Protein 9J47 (pdb70)

Foldseek 3Di:
DDDCQPDAQVVLVVCLCVLPVVVLVVLCVVQLVLLVVCCVPCCVVPVLSVVLNVLVVVLSVLSNVLVCCCVPPQSVLLVCLSVPHDDDCVVVSLVVSVVSLVVSLVSLVVSCVSCVNVDHDPPDDDSSNVNSVSSNVSNVSSVVSVCSCNVRNSVSRD/DDDLVPPALVRLVVVLCVQPVVVLVVLCVVQLVLLVVCCVPCCVVQVLSVVLNVLVVVLSVLSNVLVVCCVPPQSVLLVCLSVPHDDPCNVVSLVVNVVSLVVSLVSLVVSCVSCVNLDHPPPDDDSSNVNSVSSNVSNVSVVVSVCCCNPPNSVSND

Solvent-accessible surface area: 16111 Å² total; per-residue (Å²): 133,16,59,23,126,62,1,52,4,41,7,0,8,34,10,0,45,31,8,18,0,101,46,0,64,92,40,3,145,77,0,31,82,80,2,55,109,2,9,168,82,49,2,108,113,30,95,69,2,60,78,1,59,108,16,0,30,80,2,32,83,36,1,61,130,6,0,111,61,0,35,94,78,7,1,54,63,0,44,106,85,64,124,68,83,136,21,106,79,16,94,84,10,14,94,56,0,50,58,30,6,114,56,10,25,111,50,3,98,81,1,20,110,18,2,78,59,19,125,30,48,177,101,6,72,54,48,0,90,55,0,4,124,64,1,78,60,5,22,76,59,1,92,86,1,25,104,19,0,31,104,28,0,4,132,82,5,98,116,9,60,35,141,53,2,54,5,43,5,0,7,30,6,0,42,30,8,21,0,98,49,1,80,92,38,4,140,58,0,32,80,91,2,55,108,3,10,160,80,73,1,99,131,59,93,73,2,56,75,1,52,104,16,0,33,80,1,32,73,37,1,61,135,10,0,104,67,0,33,92,77,10,1,43,59,0,39,92,93,64,112,66,92,131,16,139,47,14,97,95,10,15,94,56,0,52,58,31,8,113,57,12,23,115,50,2,71,81,0,20,126,29,3,75,64,12,114,51,43,174,134,7,74,53,29,7,117,46,0,3,105,66,1,113,61,5,35,85,55,2,96,90,3,23,109,14,0,32,104,36,0,3,127,73,8,94

B-factor: mean 64.46, std 13.16, range [41.22, 127.99]

Structure (mmCIF, N/CA/C/O backbone):
data_9J47
#
_entry.id   9J47
#
_cell.length_a   69.538
_cell.length_b   92.492
_cell.length_c   110.889
_cell.angle_alpha   90.000
_cell.angle_beta   90.000
_cell.angle_gamma   90.000
#
_symmetry.space_group_name_H-M   'P 21 21 21'
#
loop_
_entity.id
_entity.type
_entity.pdbx_description
1 polymer 'Iron-sulfur cluster repair protein ScdA'
2 non-polymer 'FE (III) ION'
3 non-polymer 'OXYGEN ATOM'
#
loop_
_atom_site.group_PDB
_atom_site.id
_atom_site.type_symbol
_atom_site.label_atom_id
_atom_site.label_alt_id
_atom_site.label_comp_id
_atom_site.label_asym_id
_atom_site.label_entity_id
_atom_site.label_seq_id
_atom_site.pdbx_PDB_ins_code
_atom_site.Cartn_x
_atom_site.Cartn_y
_atom_site.Cartn_z
_atom_site.occupancy
_atom_site.B_iso_or_equiv
_atom_site.auth_seq_id
_atom_site.auth_comp_id
_atom_site.auth_asym_id
_atom_site.auth_atom_id
_atom_site.pdbx_PDB_model_num
ATOM 1 N N . SER A 1 67 ? 9.45313 -0.27973 -13.52521 1.000 89.24758 67 SER A N 1
ATOM 2 C CA . SER A 1 67 ? 10.21904 -0.96104 -14.57087 1.000 95.56204 67 SER A CA 1
ATOM 3 C C . SER A 1 67 ? 11.23517 -0.01255 -15.22033 1.000 93.25938 67 SER A C 1
ATOM 4 O O . SER A 1 67 ? 10.99583 1.19635 -15.31558 1.000 93.17577 67 SER A O 1
ATOM 7 N N . LEU A 1 68 ? 12.35685 -0.56207 -15.68426 1.000 79.14821 68 LEU A N 1
ATOM 8 C CA . LEU A 1 68 ? 13.55119 0.23539 -15.95056 1.000 74.86788 68 LEU A CA 1
ATOM 9 C C . LEU A 1 68 ? 13.57606 0.73169 -17.40083 1.000 76.27668 68 LEU A C 1
ATOM 10 O O . LEU A 1 68 ? 13.50188 -0.06280 -18.34774 1.000 76.07121 68 LEU A O 1
ATOM 15 N N . ASN A 1 69 ? 13.69631 2.05116 -17.56992 1.000 69.66864 69 ASN A N 1
ATOM 16 C CA . ASN A 1 69 ? 13.63431 2.66473 -18.88340 1.000 64.81794 69 ASN A CA 1
ATOM 17 C C . ASN A 1 69 ? 15.01975 2.69225 -19.50695 1.000 67.90008 69 ASN A C 1
ATOM 18 O O . ASN A 1 69 ? 15.91203 3.36872 -18.97354 1.000 65.61537 69 ASN A O 1
ATOM 23 N N . PRO A 1 70 ? 15.23645 2.02524 -20.64600 1.000 68.42301 70 PRO A N 1
ATOM 24 C CA . PRO A 1 70 ? 16.57633 2.01920 -21.24835 1.000 65.10561 70 PRO A CA 1
ATOM 25 C C . PRO A 1 70 ? 17.07240 3.39153 -21.70075 1.000 63.71815 70 PRO A C 1
ATOM 26 O O . PRO A 1 70 ? 18.28375 3.53853 -21.92304 1.000 65.00757 70 PRO A O 1
ATOM 30 N N . LYS A 1 71 ? 16.21746 4.41145 -21.80765 1.000 61.87437 71 LYS A N 1
ATOM 31 C CA . LYS A 1 71 ? 16.73856 5.70844 -22.23108 1.000 60.79103 71 LYS A CA 1
ATOM 32 C C . LYS A 1 71 ? 17.71959 6.30221 -21.22231 1.000 64.26698 71 LYS A C 1
ATOM 33 O O . LYS A 1 71 ? 18.57954 7.09710 -21.61500 1.000 63.28411 71 LYS A O 1
ATOM 39 N N . PHE A 1 72 ? 17.64495 5.91475 -19.94016 1.000 63.26600 72 PHE A N 1
ATOM 40 C CA . PHE A 1 72 ? 18.56968 6.47762 -18.96209 1.000 62.46350 72 PHE A CA 1
ATOM 41 C C . PHE A 1 72 ? 19.95095 5.83613 -19.00710 1.000 60.86182 72 PHE A C 1
ATOM 42 O O . PHE A 1 72 ? 20.91521 6.47090 -18.57502 1.000 63.36047 72 PHE A O 1
ATOM 50 N N . LEU A 1 73 ? 20.08387 4.61984 -19.53398 1.000 61.71201 73 LEU A N 1
ATOM 51 C CA . LEU A 1 73 ? 21.41190 4.03512 -19.68732 1.000 60.99891 73 LEU A CA 1
ATOM 52 C C . LEU A 1 73 ? 22.26237 4.88125 -20.62301 1.000 61.83941 73 LEU A C 1
ATOM 53 O O . LEU A 1 73 ? 21.76026 5.49724 -21.56264 1.000 62.11896 73 LEU A O 1
ATOM 58 N N . ASN A 1 74 ? 23.56312 4.93766 -20.34622 1.000 63.43643 74 ASN A N 1
ATOM 59 C CA . ASN A 1 74 ? 24.47813 5.56631 -21.28926 1.000 64.35059 74 ASN A CA 1
ATOM 60 C C . ASN A 1 74 ? 24.97920 4.48946 -22.26303 1.000 62.60475 74 ASN A C 1
ATOM 61 O O . ASN A 1 74 ? 24.53676 3.33894 -22.21804 1.000 59.64647 74 ASN A O 1
ATOM 66 N N . VAL A 1 75 ? 25.89523 4.85239 -23.16513 1.000 66.13616 75 VAL A N 1
ATOM 67 C CA . VAL A 1 75 ? 26.27560 3.92991 -24.24268 1.000 67.53998 75 VAL A CA 1
ATOM 68 C C . VAL A 1 75 ? 26.87619 2.65075 -23.66983 1.000 63.97086 75 VAL A C 1
ATOM 69 O O . VAL A 1 75 ? 26.52245 1.53778 -24.08459 1.000 58.02036 75 VAL A O 1
ATOM 73 N N . SER A 1 76 ? 27.78272 2.78998 -22.68931 1.000 64.39145 76 SER A N 1
ATOM 74 C CA . SER A 1 76 ? 28.52964 1.63182 -22.19589 1.000 62.31438 76 SER A CA 1
ATOM 75 C C . SER A 1 76 ? 27.66603 0.72024 -21.33869 1.000 59.36104 76 SER A C 1
ATOM 76 O O . SER A 1 76 ? 27.83353 -0.50619 -21.37391 1.000 61.58684 76 SER A O 1
ATOM 79 N N . SER A 1 77 ? 26.71129 1.28231 -20.60246 1.000 58.68060 77 SER A N 1
ATOM 80 C CA . SER A 1 77 ? 25.79125 0.43311 -19.86084 1.000 58.38953 77 SER A CA 1
ATOM 81 C C . SER A 1 77 ? 24.82850 -0.26975 -20.80908 1.000 59.59633 77 SER A C 1
ATOM 82 O O . SER A 1 77 ? 24.51378 -1.45062 -20.62919 1.000 58.95029 77 SER A O 1
ATOM 85 N N . LEU A 1 78 ? 24.33236 0.44840 -21.81667 1.000 60.85030 78 LEU A N 1
ATOM 86 C CA . LEU A 1 78 ? 23.48670 -0.18398 -22.81829 1.000 58.24454 78 LEU A CA 1
ATOM 87 C C . LEU A 1 78 ? 24.21882 -1.34457 -23.50174 1.000 57.56885 78 LEU A C 1
ATOM 88 O O . LEU A 1 78 ? 23.63747 -2.41574 -23.71653 1.000 54.73656 78 LEU A O 1
ATOM 93 N N . ILE A 1 79 ? 25.51646 -1.18091 -23.76696 1.000 55.79065 79 ILE A N 1
ATOM 94 C CA .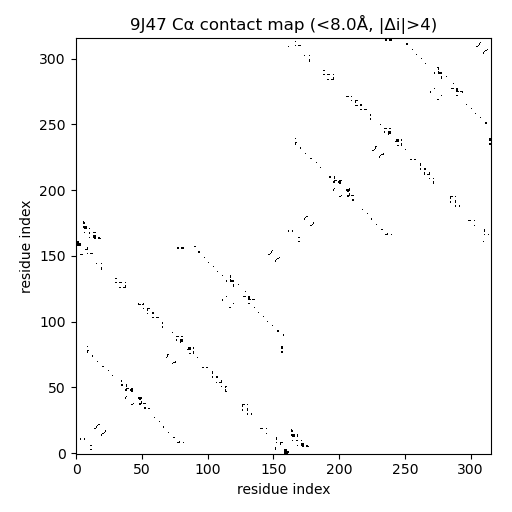 ILE A 1 79 ? 26.29787 -2.24743 -24.38973 1.000 59.16631 79 ILE A CA 1
ATOM 95 C C . ILE A 1 79 ? 26.47219 -3.43586 -23.43830 1.000 59.36570 79 ILE A C 1
ATOM 96 O O . ILE A 1 79 ? 26.28867 -4.59928 -23.83759 1.000 59.04665 79 ILE A O 1
ATOM 101 N N . GLN A 1 80 ? 26.84143 -3.17004 -22.17065 1.000 59.70509 80 GLN A N 1
ATOM 102 C CA . GLN A 1 80 ? 26.91872 -4.25225 -21.18159 1.000 56.51766 80 GLN A CA 1
ATOM 103 C C . GLN A 1 80 ? 25.59223 -5.00681 -21.08168 1.000 56.00933 80 GLN A C 1
ATOM 104 O O . GLN A 1 80 ? 25.56255 -6.25035 -21.08102 1.000 55.00477 80 GLN A O 1
ATOM 110 N N . TYR A 1 81 ? 24.48517 -4.26413 -21.01026 1.000 53.22298 81 TYR A N 1
ATOM 111 C CA . TYR A 1 81 ? 23.16745 -4.87355 -20.93597 1.000 57.12794 81 TYR A CA 1
ATOM 112 C C . TYR A 1 81 ? 22.90303 -5.77020 -22.13416 1.000 60.87597 81 TYR A C 1
ATOM 113 O O . TYR A 1 81 ? 22.45542 -6.90709 -21.96671 1.000 58.29169 81 TYR A O 1
ATOM 122 N N . ILE A 1 82 ? 23.12710 -5.25316 -23.35740 1.000 60.22525 82 ILE A N 1
ATOM 123 C CA . ILE A 1 82 ? 22.89679 -6.05319 -24.56637 1.000 60.51032 82 ILE A CA 1
ATOM 124 C C . ILE A 1 82 ? 23.69394 -7.34014 -24.49949 1.000 57.79573 82 ILE A C 1
ATOM 125 O O . ILE A 1 82 ? 23.18531 -8.42370 -24.80657 1.000 58.26422 82 ILE A O 1
ATOM 130 N N . GLN A 1 83 ? 24.96364 -7.23510 -24.10467 1.000 53.50072 83 GLN A N 1
ATOM 131 C CA . GLN A 1 83 ? 25.81980 -8.41065 -24.12438 1.000 56.91887 83 GLN A CA 1
ATOM 132 C C . GLN A 1 83 ? 25.33995 -9.45910 -23.12602 1.000 64.32297 83 GLN A C 1
ATOM 133 O O . GLN A 1 83 ? 25.37553 -10.65962 -23.42437 1.000 66.10265 83 GLN A O 1
ATOM 139 N N . SER A 1 84 ? 24.82974 -9.02539 -21.95522 1.000 60.25742 84 SER A N 1
ATOM 140 C CA . SER A 1 84 ? 24.33811 -9.98383 -20.95872 1.000 60.89207 84 SER A CA 1
ATOM 141 C C . SER A 1 84 ? 22.93147 -10.49967 -21.27252 1.000 60.55767 84 SER A C 1
ATOM 142 O O . SER A 1 84 ? 22.66110 -11.69432 -21.12292 1.000 62.29542 84 SER A O 1
ATOM 145 N N . ALA A 1 85 ? 22.00776 -9.62202 -21.65151 1.000 57.74289 85 ALA A N 1
ATOM 146 C CA . ALA A 1 85 ? 20.63612 -10.03775 -21.89998 1.000 60.50873 85 ALA A CA 1
ATOM 147 C C . ALA A 1 85 ? 20.46173 -10.72230 -23.25545 1.000 63.50504 85 ALA A C 1
ATOM 148 O O . ALA A 1 85 ? 19.56469 -11.56269 -23.40135 1.000 61.88183 85 ALA A O 1
ATOM 150 N N . TYR A 1 86 ? 21.30298 -10.40354 -24.25015 1.000 61.90233 86 TYR A N 1
ATOM 151 C CA . TYR A 1 86 ? 21.04089 -10.80345 -25.64029 1.000 60.65710 86 TYR A CA 1
ATOM 152 C C . TYR A 1 86 ? 22.16144 -11.62726 -26.26521 1.000 59.62238 86 TYR A C 1
ATOM 153 O O . TYR A 1 86 ? 21.90578 -12.76286 -26.66443 1.000 62.28073 86 TYR A O 1
ATOM 162 N N . HIS A 1 87 ? 23.39385 -11.12162 -26.34522 1.000 59.30003 87 HIS A N 1
ATOM 163 C CA . HIS A 1 87 ? 24.44303 -11.83276 -27.08055 1.000 62.28663 87 HIS A CA 1
ATOM 164 C C . HIS A 1 87 ? 24.75932 -13.21021 -26.48825 1.000 64.62366 87 HIS A C 1
ATOM 165 O O . HIS A 1 87 ? 24.75828 -14.21978 -27.20894 1.000 67.80005 87 HIS A O 1
ATOM 172 N N . GLU A 1 88 ? 25.04129 -13.28016 -25.18684 1.000 64.05898 88 GLU A N 1
ATOM 173 C CA . GLU A 1 88 ? 25.43221 -14.55450 -24.56931 1.000 65.33324 88 GLU A CA 1
ATOM 174 C C . GLU A 1 88 ? 24.29808 -15.58765 -24.49319 1.000 64.27519 88 GLU A C 1
ATOM 175 O O . GLU A 1 88 ? 24.52420 -16.78105 -24.77815 1.000 65.47958 88 GLU A O 1
ATOM 181 N N . PRO A 1 89 ? 23.07478 -15.19320 -24.11004 1.000 63.27332 89 PRO A N 1
ATOM 182 C CA . PRO A 1 89 ? 21.94251 -16.12584 -24.25355 1.000 63.97391 89 PRO A CA 1
ATOM 183 C C . PRO A 1 89 ? 21.68729 -16.56029 -25.69436 1.000 65.32177 89 PRO A C 1
ATOM 184 O O . PRO A 1 89 ? 21.26601 -17.70205 -25.91583 1.000 65.08174 89 PRO A O 1
ATOM 188 N N . LEU A 1 90 ? 21.92210 -15.68453 -26.67844 1.000 64.03883 90 LEU A N 1
ATOM 189 C CA . LEU A 1 90 ? 21.77840 -16.06348 -28.08497 1.000 60.00171 90 LEU A CA 1
ATOM 190 C C . LEU A 1 90 ? 22.76101 -17.16717 -28.47175 1.000 62.17889 90 LEU A C 1
ATOM 191 O O . LEU A 1 90 ? 22.36741 -18.17429 -29.07503 1.000 59.21868 90 LEU A O 1
ATOM 196 N N . ARG A 1 91 ? 24.05599 -16.97644 -28.16349 1.000 60.72429 91 ARG A N 1
ATOM 197 C CA . ARG A 1 91 ? 25.04066 -18.02337 -28.43723 1.000 62.41254 91 ARG A CA 1
ATOM 198 C C . ARG A 1 91 ? 24.63595 -19.34332 -27.79714 1.000 65.32527 91 ARG A C 1
ATOM 199 O O . ARG A 1 91 ? 24.72241 -20.41432 -28.43225 1.000 66.93805 91 ARG A O 1
ATOM 207 N N . GLU A 1 92 ? 24.17055 -19.28365 -26.54216 1.000 61.25755 92 GLU A N 1
ATOM 208 C CA . GLU A 1 92 ? 23.83544 -20.51858 -25.83788 1.000 65.77252 92 GLU A CA 1
ATOM 209 C C . GLU A 1 92 ? 22.60311 -21.19606 -26.43411 1.000 61.03097 92 GLU A C 1
ATOM 210 O O . GLU A 1 92 ? 22.58655 -22.42409 -26.60901 1.000 64.81356 92 GLU A O 1
ATOM 216 N N . GLU A 1 93 ? 21.56826 -20.42217 -26.76812 1.000 57.61791 93 GLU A N 1
ATOM 217 C CA . GLU A 1 93 ? 20.41062 -21.00624 -27.44071 1.000 63.69673 93 GLU A CA 1
ATOM 218 C C . GLU A 1 93 ? 20.78514 -21.59134 -28.80916 1.000 64.10544 93 GLU A C 1
ATOM 219 O O . GLU A 1 93 ? 20.24250 -22.62429 -29.20746 1.000 61.85079 93 GLU A O 1
ATOM 225 N N . PHE A 1 94 ? 21.72503 -20.97414 -29.53516 1.000 60.43937 94 PHE A N 1
ATOM 226 C CA . PHE A 1 94 ? 22.12387 -21.54728 -30.82736 1.000 65.69638 94 PHE A CA 1
ATOM 227 C C . PHE A 1 94 ? 22.77071 -22.91027 -30.63670 1.000 67.12747 94 PHE A C 1
ATOM 228 O O . PHE A 1 94 ? 22.41208 -23.88900 -31.31978 1.000 64.69637 94 PHE A O 1
ATOM 236 N N . LYS A 1 95 ? 23.73097 -22.98367 -29.70034 1.000 64.83876 95 LYS A N 1
ATOM 237 C CA . LYS A 1 95 ? 24.36188 -24.26077 -29.37339 1.000 67.04528 95 LYS A CA 1
ATOM 238 C C . LYS A 1 95 ? 23.32580 -25.31159 -29.00186 1.000 63.99574 95 LYS A C 1
ATOM 239 O O . LYS A 1 95 ? 23.40449 -26.45697 -29.45187 1.000 66.25802 95 LYS A O 1
ATOM 245 N N . ASN A 1 96 ? 22.33404 -24.93782 -28.19748 1.000 66.41238 96 ASN A N 1
ATOM 246 C CA . ASN A 1 96 ? 21.36402 -25.93172 -27.74152 1.000 67.68887 96 ASN A CA 1
ATOM 247 C C . ASN A 1 96 ? 20.38005 -26.32670 -28.84407 1.000 66.02493 96 ASN A C 1
ATOM 248 O O . ASN A 1 96 ? 19.96186 -27.49117 -28.92362 1.000 66.22409 96 ASN A O 1
ATOM 253 N N . LEU A 1 97 ? 19.98685 -25.37750 -29.69466 1.000 64.16757 97 LEU A N 1
ATOM 254 C CA . LEU A 1 97 ? 18.84579 -25.60545 -30.57291 1.000 64.26476 97 LEU A CA 1
ATOM 255 C C . LEU A 1 97 ? 19.24368 -26.25234 -31.90405 1.000 63.67430 97 LEU A C 1
ATOM 256 O O . LEU A 1 97 ? 18.46840 -27.04314 -32.45507 1.000 62.59197 97 LEU A O 1
ATOM 261 N N . THR A 1 98 ? 20.43534 -25.94150 -32.44072 1.000 62.98861 98 THR A N 1
ATOM 262 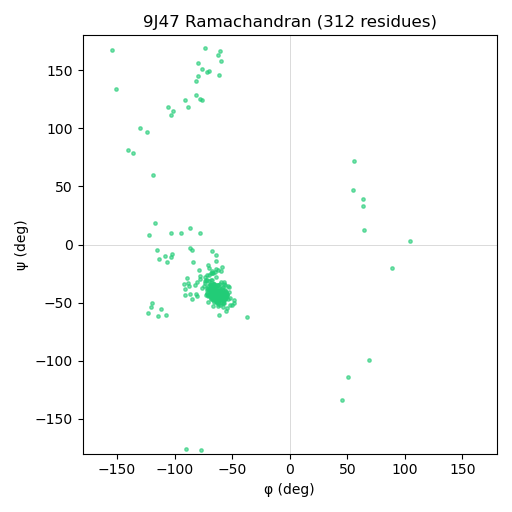C CA . THR A 1 98 ? 20.79006 -26.43570 -33.77643 1.000 60.38817 98 THR A CA 1
ATOM 263 C C . THR A 1 98 ? 20.67462 -27.95623 -33.94316 1.000 62.43901 98 THR A C 1
ATOM 264 O O . THR A 1 98 ? 20.17923 -28.39257 -35.00108 1.000 62.92422 98 THR A O 1
ATOM 268 N N . PRO A 1 99 ? 21.09871 -28.80406 -32.98725 1.000 63.85159 99 PRO A N 1
ATOM 269 C CA . PRO A 1 99 ? 20.87139 -30.25698 -33.14574 1.000 61.70421 99 PRO A CA 1
ATOM 270 C C . PRO A 1 99 ? 19.42469 -30.63314 -33.43680 1.000 64.48383 99 PRO A C 1
ATOM 271 O O . PRO A 1 99 ? 19.16344 -31.55653 -34.22917 1.000 62.79493 99 PRO A O 1
ATOM 275 N N . TYR A 1 100 ? 18.46891 -29.92524 -32.82404 1.000 62.86560 100 TYR A N 1
ATOM 276 C CA . TYR A 1 100 ? 17.05953 -30.25153 -33.03280 1.000 61.82209 100 TYR A CA 1
ATOM 277 C C . TYR A 1 100 ? 16.59309 -29.84909 -34.42183 1.000 64.71900 100 TYR A C 1
ATOM 278 O O . TYR A 1 100 ? 15.85028 -30.59715 -35.06825 1.000 64.77572 100 TYR A O 1
ATOM 287 N N . VAL A 1 101 ? 16.99085 -28.66029 -34.89136 1.000 64.59113 101 VAL A N 1
ATOM 288 C CA . VAL A 1 101 ? 16.67683 -28.27986 -36.26902 1.000 64.77300 101 VAL A CA 1
ATOM 289 C C . VAL A 1 101 ? 17.24568 -29.30903 -37.23604 1.000 63.77842 101 VAL A C 1
ATOM 290 O O . VAL A 1 101 ? 16.57755 -29.72736 -38.19314 1.000 65.07078 101 VAL A O 1
ATOM 294 N N . THR A 1 102 ? 18.47799 -29.75641 -36.98662 1.000 63.18257 102 THR A N 1
ATOM 295 C CA . THR A 1 102 ? 19.09098 -30.73195 -37.88232 1.000 64.54697 102 THR A CA 1
ATOM 296 C C . THR A 1 102 ? 18.32210 -32.04852 -37.86716 1.000 66.46967 102 THR A C 1
ATOM 297 O O . THR A 1 102 ? 18.08418 -32.65090 -38.92392 1.000 67.19037 102 THR A O 1
ATOM 301 N N . LYS A 1 103 ? 17.91329 -32.49599 -36.67598 1.000 66.12833 103 LYS A N 1
ATOM 302 C CA . LYS A 1 103 ? 17.17327 -33.74857 -36.54145 1.000 67.17996 103 LYS A CA 1
ATOM 303 C C . LYS A 1 103 ? 15.82181 -33.66494 -37.24079 1.000 68.49681 103 LYS A C 1
ATOM 304 O O . LYS A 1 103 ? 15.42943 -34.58282 -37.96944 1.000 69.28461 103 LYS A O 1
ATOM 310 N N . LEU A 1 104 ? 15.08877 -32.57549 -37.00709 1.000 67.03696 104 LEU A N 1
ATOM 311 C CA . LEU A 1 104 ? 13.81523 -32.36680 -37.68089 1.000 68.37065 104 LEU A CA 1
ATOM 312 C C . LEU A 1 104 ? 13.97848 -32.42574 -39.19269 1.000 69.84114 104 LEU A C 1
ATOM 313 O O . LEU A 1 104 ? 13.18428 -33.08058 -39.88525 1.000 73.47376 104 LEU A O 1
ATOM 318 N N . SER A 1 105 ? 15.01474 -31.76950 -39.72300 1.000 68.57719 105 SER A N 1
ATOM 319 C CA . SER A 1 105 ? 15.25430 -31.82778 -41.16187 1.000 68.00465 105 SER A CA 1
ATOM 320 C C . SER A 1 105 ? 15.54616 -33.25515 -41.61665 1.000 71.72042 105 SER A C 1
ATOM 321 O O . SER A 1 105 ? 14.95451 -33.74588 -42.58549 1.000 74.22250 105 SER A O 1
ATOM 324 N N . LYS A 1 106 ? 16.45996 -33.93742 -40.92528 1.000 71.14029 106 LYS A N 1
ATOM 325 C CA . LYS A 1 106 ? 16.86056 -35.28130 -41.33274 1.000 72.50336 106 LYS A CA 1
ATOM 326 C C . LYS A 1 106 ? 15.67724 -36.24611 -41.32596 1.000 72.94349 106 LYS A C 1
ATOM 327 O O . LYS A 1 106 ? 15.52715 -37.06742 -42.23926 1.000 74.90240 106 LYS A O 1
ATOM 333 N N . VAL A 1 107 ? 14.81109 -36.14031 -40.31906 1.000 73.45349 107 VAL A N 1
ATOM 334 C CA . VAL A 1 107 ? 13.76703 -37.14080 -40.10792 1.000 75.20312 107 VAL A CA 1
ATOM 335 C C . VAL A 1 107 ? 12.53886 -36.85071 -40.96503 1.000 76.31264 107 VAL A C 1
ATOM 336 O O . VAL A 1 107 ? 12.00315 -37.75289 -41.61699 1.000 77.80920 107 VAL A O 1
ATOM 340 N N . HIS A 1 108 ? 12.05842 -35.60196 -40.98171 1.000 75.95468 108 HIS A N 1
ATOM 341 C CA . HIS A 1 108 ? 10.83103 -35.29211 -41.70876 1.000 77.69069 108 HIS A CA 1
ATOM 342 C C . HIS A 1 108 ? 11.04230 -34.48732 -42.98923 1.000 79.33504 108 HIS A C 1
ATOM 343 O O . HIS A 1 108 ? 10.09448 -34.34185 -43.76947 1.000 81.04487 108 HIS A O 1
ATOM 350 N N . GLY A 1 109 ? 12.25352 -33.97445 -43.23158 1.000 77.99315 109 GLY A N 1
ATOM 351 C CA . GLY A 1 109 ? 12.55226 -33.30413 -44.47887 1.000 75.72774 109 GLY A CA 1
ATOM 352 C C . GLY A 1 109 ? 12.23772 -34.08349 -45.73719 1.000 80.07259 109 GLY A C 1
ATOM 353 O O . GLY A 1 109 ? 11.74930 -33.49465 -46.71107 1.000 78.14596 109 GLY A O 1
ATOM 354 N N . PRO A 1 110 ? 12.51970 -35.39553 -45.78519 1.000 82.52029 110 PRO A N 1
ATOM 355 C CA . PRO A 1 110 ? 12.13130 -36.16159 -46.98874 1.000 83.46428 110 PRO A CA 1
ATOM 356 C C . PRO A 1 110 ? 10.64554 -36.07265 -47.29413 1.000 86.70476 110 PRO A C 1
ATOM 357 O O . PRO A 1 110 ? 10.26281 -35.84201 -48.45032 1.000 84.76715 110 PRO A O 1
ATOM 361 N N . ASN A 1 111 ? 9.79235 -36.23054 -46.27719 1.000 90.20015 111 ASN A N 1
ATOM 362 C CA . ASN A 1 111 ? 8.36029 -36.04052 -46.48324 1.000 91.46240 111 ASN A CA 1
ATOM 363 C C . ASN A 1 111 ? 8.02858 -34.58468 -46.79727 1.000 90.18763 111 ASN A C 1
ATOM 364 O O . ASN A 1 111 ? 7.22436 -34.31166 -47.69684 1.000 89.56065 111 ASN A O 1
ATOM 369 N N . HIS A 1 112 ? 8.63654 -33.64115 -46.07112 1.000 84.45361 112 HIS A N 1
ATOM 370 C CA . HIS A 1 112 ? 8.29191 -32.21641 -46.15194 1.000 80.10307 112 HIS A CA 1
ATOM 371 C C . HIS A 1 112 ? 9.50846 -31.35383 -46.50222 1.000 74.80871 112 HIS A C 1
ATOM 372 O O . HIS A 1 112 ? 10.28035 -30.96658 -45.60078 1.000 70.59637 112 HIS A O 1
ATOM 379 N N . PRO A 1 113 ? 9.69592 -30.99159 -47.77881 1.000 71.17159 113 PRO A N 1
ATOM 380 C CA . PRO A 1 113 ? 10.94285 -30.31506 -48.18696 1.000 68.32156 113 PRO A CA 1
ATOM 381 C C . PRO A 1 113 ? 11.11152 -28.90305 -47.62354 1.000 64.06187 113 PRO A C 1
ATOM 382 O O . PRO A 1 113 ? 12.25743 -28.42230 -47.48273 1.000 63.61494 113 PRO A O 1
ATOM 386 N N . TYR A 1 114 ? 10.01754 -28.22784 -47.28047 1.000 63.46950 114 TYR A N 1
ATOM 387 C CA . TYR A 1 114 ? 10.14424 -26.94436 -46.59816 1.000 64.93066 114 TYR A CA 1
ATOM 388 C C . TYR A 1 114 ? 10.88107 -27.05908 -45.26180 1.000 61.29109 114 TYR A C 1
ATOM 389 O O . TYR A 1 114 ? 11.47643 -26.07568 -44.81938 1.000 61.65770 114 TYR A O 1
ATOM 398 N N . LEU A 1 115 ? 10.91875 -28.23565 -44.63066 1.000 60.28798 115 LEU A N 1
ATOM 399 C CA . LEU A 1 115 ? 11.71461 -28.33806 -43.40477 1.000 62.70914 115 LEU A CA 1
ATOM 400 C C . LEU A 1 115 ? 13.21517 -28.36291 -43.70573 1.000 60.44125 115 LEU A C 1
ATOM 401 O O . LEU A 1 115 ? 14.01342 -27.88974 -42.88748 1.000 57.67187 115 LEU A O 1
ATOM 406 N N . VAL A 1 116 ? 13.61842 -28.85420 -44.88353 1.000 58.79004 116 VAL A N 1
ATOM 407 C CA . VAL A 1 116 ? 15.02134 -28.74264 -45.28474 1.000 57.60824 116 VAL A CA 1
ATOM 408 C C . VAL A 1 116 ? 15.36940 -27.29562 -45.58950 1.000 56.97495 116 VAL A C 1
ATOM 409 O O . VAL A 1 116 ? 16.45028 -26.79300 -45.21347 1.000 56.89734 116 VAL A O 1
ATOM 413 N N . GLU A 1 117 ? 14.47642 -26.60749 -46.30398 1.000 58.14918 117 GLU A N 1
ATOM 414 C CA . GLU A 1 117 ? 14.68142 -25.17498 -46.50970 1.000 56.34749 117 GLU A CA 1
ATOM 415 C C . GLU A 1 117 ? 14.77399 -24.44984 -45.16867 1.000 55.96686 117 GLU A C 1
ATOM 416 O O . GLU A 1 117 ? 15.57116 -23.51780 -45.00766 1.000 52.79966 117 GLU A O 1
ATOM 422 N N . LEU A 1 118 ? 13.98705 -24.89280 -44.18302 1.000 51.48125 118 LEU A N 1
ATOM 423 C CA . LEU A 1 118 ? 14.03898 -24.29325 -42.85002 1.000 55.58937 118 LEU A CA 1
ATOM 424 C C . LEU A 1 118 ? 15.39658 -24.51957 -42.20054 1.000 55.53871 118 LEU A C 1
ATOM 425 O O . LEU A 1 118 ? 15.96518 -23.59969 -41.60909 1.000 51.21484 118 LEU A O 1
ATOM 430 N N . LYS A 1 119 ? 15.93742 -25.73821 -42.29496 1.000 53.70403 119 LYS A N 1
ATOM 431 C CA . LYS A 1 119 ? 17.27151 -25.95614 -41.75121 1.000 51.17180 119 LYS A CA 1
ATOM 432 C C . LYS A 1 119 ? 18.28719 -25.00668 -42.38119 1.000 55.17951 119 LYS A C 1
ATOM 433 O O . LYS A 1 119 ? 19.10431 -24.40312 -41.67638 1.000 55.76956 119 LYS A O 1
ATOM 439 N N . GLU A 1 120 ? 18.25343 -24.85337 -43.70630 1.000 51.62718 120 GLU A N 1
ATOM 440 C CA . GLU A 1 120 ? 19.26747 -24.01216 -44.33977 1.000 51.89979 120 GLU A CA 1
ATOM 441 C C . GLU A 1 120 ? 19.05567 -22.53087 -44.02989 1.000 48.01513 120 GLU A C 1
ATOM 442 O O . GLU A 1 120 ? 20.02192 -21.78334 -43.85342 1.000 50.65261 120 GLU A O 1
ATOM 448 N N . THR A 1 121 ? 17.80596 -22.07705 -43.98143 1.000 51.74346 121 THR A N 1
ATOM 449 C CA . THR A 1 121 ? 17.54760 -20.69787 -43.58651 1.000 53.15630 121 THR A CA 1
ATOM 450 C C . THR A 1 121 ? 17.95135 -20.46602 -42.14153 1.000 51.27395 121 THR A C 1
ATOM 451 O O . THR A 1 121 ? 18.52166 -19.42249 -41.80839 1.000 51.61690 121 THR A O 1
ATOM 455 N N . TYR A 1 122 ? 17.68658 -21.43548 -41.27212 1.000 47.97323 122 TYR A N 1
ATOM 456 C CA . TYR A 1 122 ? 18.08761 -21.28410 -39.88014 1.000 54.09834 122 TYR A CA 1
ATOM 457 C C . TYR A 1 122 ? 19.60466 -21.22794 -39.75972 1.000 53.99877 122 TYR A C 1
ATOM 458 O O . TYR A 1 122 ? 20.13168 -20.39254 -39.02125 1.000 50.66643 122 TYR A O 1
ATOM 467 N N . ASP A 1 123 ? 20.32279 -22.10332 -40.48404 1.000 53.36209 123 ASP A N 1
ATOM 468 C CA . ASP A 1 123 ? 21.78428 -22.09496 -40.43101 1.000 53.68982 123 ASP A CA 1
ATOM 469 C C . ASP A 1 123 ? 22.34603 -20.76292 -40.91680 1.000 53.02844 123 ASP A C 1
ATOM 470 O O . ASP A 1 123 ? 23.27981 -20.21759 -40.32203 1.000 54.22036 123 ASP A O 1
ATOM 475 N N . THR A 1 124 ? 21.80907 -20.23812 -42.01893 1.000 50.89733 124 THR A N 1
ATOM 476 C CA . THR A 1 124 ? 22.26769 -18.94351 -42.51327 1.000 50.18608 124 THR A CA 1
ATOM 477 C C . THR A 1 124 ? 21.98995 -17.84316 -41.49908 1.000 49.50098 124 THR A C 1
ATOM 478 O O . THR A 1 124 ? 22.84738 -16.99258 -41.23479 1.000 49.61954 124 THR A O 1
ATOM 482 N N . PHE A 1 125 ? 20.78599 -17.85285 -40.91916 1.000 52.44504 125 PHE A N 1
ATOM 483 C CA . PHE A 1 125 ? 20.42664 -16.91260 -39.86579 1.000 51.60430 125 PHE A CA 1
ATOM 484 C C . PHE A 1 125 ? 21.41104 -16.98507 -38.71019 1.000 51.60354 125 PHE A C 1
ATOM 485 O O . PHE A 1 125 ? 21.90694 -15.95780 -38.22885 1.000 50.79058 125 PHE A O 1
ATOM 493 N N . LYS A 1 126 ? 21.73176 -18.20620 -38.27659 1.000 52.65372 126 LYS A N 1
ATOM 494 C CA . LYS A 1 126 ? 22.58922 -18.40425 -37.11225 1.000 52.41903 126 LYS A CA 1
ATOM 495 C C . LYS A 1 126 ? 24.00794 -17.92570 -37.38630 1.000 56.39415 126 LYS A C 1
ATOM 496 O O . LYS A 1 126 ? 24.60269 -17.22070 -36.55995 1.000 56.39503 126 LYS A O 1
ATOM 502 N N . ASN A 1 127 ? 24.57160 -18.31639 -38.53900 1.000 51.95201 127 ASN A N 1
ATOM 503 C CA . ASN A 1 127 ? 25.94230 -17.94055 -38.86279 1.000 54.76570 127 ASN A CA 1
ATOM 504 C C . ASN A 1 127 ? 26.05957 -16.43775 -39.04121 1.000 54.97132 127 ASN A C 1
ATOM 505 O O . ASN A 1 127 ? 27.03730 -15.82508 -38.58173 1.000 57.98125 127 ASN A O 1
ATOM 510 N N . GLY A 1 128 ? 25.04409 -15.81649 -39.64904 1.000 50.79183 128 GLY A N 1
ATOM 511 C CA . GLY A 1 128 ? 25.04026 -14.36892 -39.74448 1.000 50.44922 128 GLY A CA 1
ATOM 512 C C . GLY A 1 128 ? 25.00557 -13.70124 -38.38310 1.000 54.09326 128 GLY A C 1
ATOM 513 O O . GLY A 1 128 ? 25.76994 -12.77175 -38.11727 1.000 53.71334 128 GLY A O 1
ATOM 514 N N . MET A 1 129 ? 24.13097 -14.17603 -37.49230 1.000 52.51734 129 MET A N 1
ATOM 515 C CA . MET A 1 129 ? 24.03831 -13.54489 -36.17804 1.000 54.38811 129 MET A CA 1
ATOM 516 C C . MET A 1 129 ? 25.32954 -13.70172 -35.39699 1.000 55.37582 129 MET A C 1
ATOM 517 O O . MET A 1 129 ? 25.78375 -12.75216 -34.75035 1.000 55.82873 129 MET A O 1
ATOM 522 N N . LEU A 1 130 ? 25.92888 -14.89505 -35.42462 1.000 56.34359 130 LEU A N 1
ATOM 523 C CA . LEU A 1 130 ? 27.17295 -15.10145 -34.68263 1.000 57.45866 130 LEU A CA 1
ATOM 524 C C . LEU A 1 130 ? 28.29313 -14.21624 -35.22136 1.000 56.06348 130 LEU A C 1
ATOM 525 O O . LEU A 1 130 ? 29.02408 -13.58512 -34.44079 1.000 58.80201 130 LEU A O 1
ATOM 530 N N . GLU A 1 131 ? 28.43824 -14.12561 -36.54977 1.000 57.53887 131 GLU A N 1
ATOM 531 C CA . GLU A 1 131 ? 29.48060 -13.24281 -37.07300 1.000 57.38543 131 GLU A CA 1
ATOM 532 C C . GLU A 1 131 ? 29.18905 -11.78382 -36.72348 1.000 55.25189 131 GLU A C 1
ATOM 533 O O . GLU A 1 131 ? 30.10249 -11.01720 -36.39503 1.000 58.44241 131 GLU A O 1
ATOM 539 N N . HIS A 1 132 ? 27.91439 -11.40177 -36.73909 1.000 54.31426 132 HIS A N 1
ATOM 540 C CA . HIS A 1 132 ? 27.51457 -10.03272 -36.43363 1.000 56.62352 132 HIS A CA 1
ATOM 541 C C . HIS A 1 132 ? 27.76112 -9.68309 -34.96020 1.000 58.99330 132 HIS A C 1
ATOM 542 O O . HIS A 1 132 ? 28.24929 -8.59155 -34.64533 1.000 57.09532 132 HIS A O 1
ATOM 549 N N . MET A 1 133 ? 27.44590 -10.59896 -34.04366 1.000 57.32553 133 MET A N 1
ATOM 550 C CA . MET A 1 133 ? 27.69710 -10.32505 -32.63062 1.000 63.04450 133 MET A CA 1
ATOM 551 C C . MET A 1 133 ? 29.18222 -10.32748 -32.32357 1.000 61.80022 133 MET A C 1
ATOM 552 O O . MET A 1 133 ? 29.62591 -9.56117 -31.46483 1.000 58.55161 133 MET A O 1
ATOM 557 N N . GLN A 1 134 ? 29.97758 -11.13448 -33.03793 1.000 62.62194 134 GLN A N 1
ATOM 558 C CA . GLN A 1 134 ? 31.42018 -11.07201 -32.81391 1.000 61.47809 134 GLN A CA 1
ATOM 559 C C . GLN A 1 134 ? 31.99856 -9.75691 -33.32730 1.000 62.16915 134 GLN A C 1
ATOM 560 O O . GLN A 1 134 ? 32.89898 -9.17989 -32.70143 1.000 66.45848 134 GLN A O 1
ATOM 566 N N . LYS A 1 135 ? 31.49669 -9.26287 -34.46280 1.000 62.36783 135 LYS A N 1
ATOM 567 C CA . LYS A 1 135 ? 31.92354 -7.94800 -34.93403 1.000 62.38602 135 LYS A CA 1
ATOM 568 C C . LYS A 1 135 ? 31.53729 -6.85969 -33.93555 1.000 61.09674 135 LYS A C 1
ATOM 569 O O . LYS A 1 135 ? 32.33902 -5.96920 -33.63996 1.000 60.37409 135 LYS A O 1
ATOM 575 N N . GLU A 1 136 ? 30.31432 -6.91575 -33.40279 1.000 57.60372 136 GLU A N 1
ATOM 576 C CA . GLU A 1 136 ? 29.88752 -5.90404 -32.43738 1.000 63.95367 136 GLU A CA 1
ATOM 577 C C . GLU A 1 136 ? 30.74381 -5.95041 -31.18035 1.000 61.07207 136 GLU A C 1
ATOM 578 O O . GLU A 1 136 ? 31.29719 -4.92807 -30.76388 1.000 61.15037 136 GLU A O 1
ATOM 584 N N . ASP A 1 137 ? 30.91802 -7.14885 -30.60684 1.000 61.12974 137 ASP A N 1
ATOM 585 C CA . ASP A 1 137 ? 31.65787 -7.30532 -29.35612 1.000 63.42329 137 ASP A CA 1
ATOM 586 C C . ASP A 1 137 ? 33.12174 -6.91941 -29.50528 1.000 67.07383 137 ASP A C 1
ATOM 587 O O . ASP A 1 137 ? 33.70261 -6.31228 -28.59469 1.000 65.20618 137 ASP A O 1
ATOM 592 N N . ASP A 1 138 ? 33.74460 -7.27870 -30.63180 1.000 63.59549 138 ASP A N 1
ATOM 593 C CA . ASP A 1 138 ? 35.19555 -7.15104 -30.73910 1.000 66.10128 138 ASP A CA 1
ATOM 594 C C . ASP A 1 138 ? 35.66234 -5.82483 -31.32711 1.000 67.09501 138 ASP A C 1
ATOM 595 O O . ASP A 1 138 ? 36.72434 -5.33486 -30.93121 1.000 70.39296 138 ASP A O 1
ATOM 600 N N . VAL A 1 139 ? 34.91886 -5.23328 -32.26911 1.000 64.57403 139 VAL A N 1
ATOM 601 C CA . VAL A 1 139 ? 35.37770 -4.07295 -33.02347 1.000 62.57528 139 VAL A CA 1
ATOM 602 C C . VAL A 1 139 ? 34.46609 -2.86587 -32.82357 1.000 64.56643 139 VAL A C 1
ATOM 603 O O . VAL A 1 139 ? 34.93951 -1.76363 -32.53699 1.000 69.02139 139 VAL A O 1
ATOM 607 N N . ASP A 1 140 ? 33.14998 -3.05021 -32.99445 1.000 63.52120 140 ASP A N 1
ATOM 608 C CA . ASP A 1 140 ? 32.23855 -1.92358 -33.20335 1.000 62.40553 140 ASP A CA 1
ATOM 609 C C . ASP A 1 140 ? 31.63202 -1.36725 -31.91210 1.000 64.06117 140 ASP A C 1
ATOM 610 O O . ASP A 1 140 ? 31.55076 -0.13906 -31.75482 1.000 67.01448 140 ASP A O 1
ATOM 615 N N . PHE A 1 141 ? 31.18428 -2.21426 -30.98398 1.000 62.66355 141 PHE A N 1
ATOM 616 C CA . PHE A 1 141 ? 30.77215 -1.67702 -29.68615 1.000 64.97780 141 PHE A CA 1
ATOM 617 C C . PHE A 1 141 ? 31.89433 -0.90801 -28.99014 1.000 67.17341 141 PHE A C 1
ATOM 618 O O . PHE A 1 141 ? 31.61918 0.19061 -28.46693 1.000 69.52064 141 PHE A O 1
ATOM 626 N N . PRO A 1 142 ? 33.14139 -1.39738 -28.93777 1.000 64.14814 142 PRO A N 1
ATOM 627 C CA . PRO A 1 142 ? 34.22027 -0.54509 -28.41819 1.000 66.36936 142 PRO A CA 1
ATOM 628 C C . PRO A 1 142 ? 34.37260 0.77052 -29.16940 1.000 70.44455 142 PRO A C 1
ATOM 629 O O . PRO A 1 142 ? 34.73655 1.78005 -28.54925 1.000 72.71219 142 PRO A O 1
ATOM 633 N N . LYS A 1 143 ? 34.09765 0.80658 -30.48069 1.000 69.38809 143 LYS A N 1
ATOM 634 C CA . LYS A 1 143 ? 34.16768 2.08507 -31.18595 1.000 71.76086 143 LYS A CA 1
ATOM 635 C C . LYS A 1 143 ? 33.07491 3.04132 -30.70551 1.000 73.10047 143 LYS A C 1
ATOM 636 O O . LYS A 1 143 ? 33.32220 4.24360 -30.54052 1.000 75.24080 143 LYS A O 1
ATOM 642 N N . LEU A 1 144 ? 31.86177 2.53303 -30.47669 1.000 69.76154 144 LEU A N 1
ATOM 643 C CA . LEU A 1 144 ? 30.80741 3.39642 -29.95015 1.000 74.11233 144 LEU A CA 1
ATOM 644 C C . LEU A 1 144 ? 31.18378 3.94514 -28.57282 1.000 76.12312 144 LEU A C 1
ATOM 645 O O . LEU A 1 144 ? 30.92347 5.11723 -28.26075 1.000 76.82161 144 LEU A O 1
ATOM 650 N N . ILE A 1 145 ? 31.80471 3.10964 -27.73914 1.000 73.31285 145 ILE A N 1
ATOM 651 C CA . ILE A 1 145 ? 32.22659 3.56274 -26.41174 1.000 78.12337 145 ILE A CA 1
ATOM 652 C C . ILE A 1 145 ? 33.29800 4.64815 -26.52378 1.000 81.78881 145 ILE A C 1
ATOM 653 O O . ILE A 1 145 ? 33.23284 5.67584 -25.83865 1.000 83.38920 145 ILE A O 1
ATOM 658 N N . LYS A 1 146 ? 34.30859 4.42956 -27.37797 1.000 80.77994 146 LYS A N 1
ATOM 659 C CA . LYS A 1 146 ? 35.32902 5.45547 -27.60680 1.000 83.84833 146 LYS A CA 1
ATOM 660 C C . LYS A 1 146 ? 34.71261 6.76356 -28.09821 1.000 86.37482 146 LYS A C 1
ATOM 661 O O . LYS A 1 146 ? 35.13373 7.84987 -27.68849 1.000 89.19803 146 LYS A O 1
ATOM 667 N N . TYR A 1 147 ? 33.72942 6.68210 -28.99427 1.000 84.57515 147 TYR A N 1
ATOM 668 C CA . TYR A 1 147 ? 33.09123 7.89298 -29.49947 1.000 88.12145 147 TYR A CA 1
ATOM 669 C C . TYR A 1 147 ? 32.34396 8.62225 -28.39207 1.000 89.88180 147 TYR A C 1
ATOM 670 O O . TYR A 1 147 ? 32.38324 9.85469 -28.31930 1.000 92.19562 147 TYR A O 1
ATOM 679 N N . GLU A 1 148 ? 31.65584 7.87675 -27.52362 1.000 96.13376 148 GLU A N 1
ATOM 680 C CA . GLU A 1 148 ? 30.92884 8.47518 -26.40829 1.000 95.26600 148 GLU A CA 1
ATOM 681 C C . GLU A 1 148 ? 31.85697 9.16820 -25.41083 1.000 96.91619 148 GLU A C 1
ATOM 682 O O . GLU A 1 148 ? 31.43863 10.13069 -24.75909 1.000 96.69822 148 GLU A O 1
ATOM 688 N N . GLN A 1 149 ? 33.10466 8.72014 -25.29407 1.000 92.26472 149 GLN A N 1
ATOM 689 C CA . GLN A 1 149 ? 34.07542 9.30120 -24.37814 1.000 92.06113 149 GLN A CA 1
ATOM 690 C C . GLN A 1 149 ? 34.81047 10.50276 -24.95197 1.000 93.44860 149 GLN A C 1
ATOM 691 O O . GLN A 1 149 ? 35.61198 11.11255 -24.23860 1.000 94.37154 149 GLN A O 1
ATOM 697 N N . GLY A 1 150 ? 34.58597 10.84533 -26.21464 1.000 92.73265 150 GLY A N 1
ATOM 698 C CA . GLY A 1 150 ? 35.17886 12.02999 -26.79758 1.000 93.88826 150 GLY A CA 1
ATOM 699 C C . GLY A 1 150 ? 36.34626 11.79773 -27.73112 1.000 95.89427 150 GLY A C 1
ATOM 700 O O . GLY A 1 150 ? 36.92891 12.77482 -28.21070 1.000 98.83292 150 GLY A O 1
ATOM 701 N N . GLU A 1 151 ? 36.71376 10.54934 -28.00015 1.000 93.22820 151 GLU A N 1
ATOM 702 C CA . GLU A 1 151 ? 37.79752 10.27280 -28.93033 1.000 92.67131 151 GLU A CA 1
ATOM 703 C C . GLU A 1 151 ? 37.30632 10.38816 -30.36715 1.000 93.81256 151 GLU A C 1
ATOM 704 O O . GLU A 1 151 ? 36.11555 10.25283 -30.65687 1.000 95.29124 151 GLU A O 1
ATOM 710 N N . VAL A 1 152 ? 38.24314 10.64275 -31.27682 1.000 93.40841 152 VAL A N 1
ATOM 711 C CA . VAL A 1 152 ? 37.87348 10.79169 -32.67785 1.000 93.61234 152 VAL A CA 1
ATOM 712 C C . VAL A 1 152 ? 37.60619 9.40656 -33.25018 1.000 95.00601 152 VAL A C 1
ATOM 713 O O . VAL A 1 152 ? 38.43570 8.49402 -33.14813 1.000 94.14559 152 VAL A O 1
ATOM 717 N N . VAL A 1 153 ? 36.42177 9.22243 -33.81367 1.000 94.73123 153 VAL A N 1
ATOM 718 C CA . VAL A 1 153 ? 36.07548 7.97746 -34.47198 1.000 97.02893 153 VAL A CA 1
ATOM 719 C C . VAL A 1 153 ? 35.51968 8.34495 -35.83987 1.000 101.50679 153 VAL A C 1
ATOM 720 O O . VAL A 1 153 ? 34.37233 8.78840 -35.95724 1.000 102.11651 153 VAL A O 1
ATOM 724 N N . ASP A 1 154 ? 36.35417 8.22779 -36.86698 1.000 103.01685 154 ASP A N 1
ATOM 725 C CA . ASP A 1 154 ? 35.85149 8.09369 -38.22250 1.000 107.83930 154 ASP A CA 1
ATOM 726 C C . ASP A 1 154 ? 35.28682 6.68935 -38.40046 1.000 106.90497 154 ASP A C 1
ATOM 727 O O . ASP A 1 154 ? 35.47293 5.80410 -37.55902 1.000 107.14414 154 ASP A O 1
ATOM 732 N N . ASP A 1 155 ? 34.58338 6.48269 -39.50223 1.000 109.94735 155 ASP A N 1
ATOM 733 C CA . ASP A 1 155 ? 33.86158 5.23837 -39.73567 1.000 108.15841 155 ASP A CA 1
ATOM 734 C C . ASP A 1 155 ? 32.73406 5.02742 -38.73241 1.000 105.55126 155 ASP A C 1
ATOM 735 O O . ASP A 1 155 ? 32.18822 3.92516 -38.65103 1.000 104.63856 155 ASP A O 1
ATOM 740 N N . ILE A 1 156 ? 32.36375 6.05435 -37.96254 1.000 93.55467 156 ILE A N 1
ATOM 741 C CA . ILE A 1 156 ? 31.30568 5.87729 -36.97184 1.000 88.52313 156 ILE A CA 1
ATOM 742 C C . ILE A 1 156 ? 29.96267 5.67006 -37.66309 1.000 84.99619 156 ILE A C 1
ATOM 743 O O . ILE A 1 156 ? 29.18046 4.78451 -37.28861 1.000 82.41471 156 ILE A O 1
ATOM 748 N N . ASN A 1 157 ? 29.69211 6.45223 -38.70950 1.000 85.97751 157 ASN A N 1
ATOM 749 C CA . ASN A 1 157 ? 28.49113 6.25931 -39.50689 1.000 79.05424 157 ASN A CA 1
ATOM 750 C C . ASN A 1 157 ? 28.64709 5.09416 -40.46882 1.000 77.38096 157 ASN A C 1
ATOM 751 O O . ASN A 1 157 ? 27.66185 4.42194 -40.77631 1.000 74.74293 157 ASN A O 1
ATOM 756 N N . THR A 1 158 ? 29.86963 4.81924 -40.92356 1.000 80.01536 158 THR A N 1
ATOM 757 C CA . THR A 1 158 ? 30.14096 3.55594 -41.60171 1.000 79.23095 158 THR A CA 1
ATOM 758 C C . THR A 1 158 ? 29.78954 2.36674 -40.70768 1.000 74.61973 158 THR A C 1
ATOM 759 O O . THR A 1 158 ? 29.11893 1.41937 -41.14585 1.000 68.46412 158 THR A O 1
ATOM 763 N N . VAL A 1 159 ? 30.22343 2.41281 -39.43806 1.000 78.08108 159 VAL A N 1
ATOM 764 C CA . VAL A 1 159 ? 29.95111 1.32633 -38.49732 1.000 70.67015 159 VAL A CA 1
ATOM 765 C C . VAL A 1 159 ? 28.45304 1.18903 -38.27260 1.000 67.52515 159 VAL A C 1
ATOM 766 O O . VAL A 1 159 ? 27.89569 0.08172 -38.32383 1.000 64.21272 159 VAL A O 1
ATOM 770 N N . ILE A 1 160 ? 27.77223 2.31859 -38.04585 1.000 68.33686 160 ILE A N 1
ATOM 771 C CA . ILE A 1 160 ? 26.33715 2.26485 -37.78473 1.000 67.26399 160 ILE A CA 1
ATOM 772 C C . ILE A 1 160 ? 25.60088 1.72829 -38.99901 1.000 63.59553 160 ILE A C 1
ATOM 773 O O . ILE A 1 160 ? 24.69423 0.89652 -38.87209 1.000 61.68512 160 ILE A O 1
ATOM 778 N N . ASP A 1 161 ? 25.98919 2.17157 -40.19606 1.000 67.16690 161 ASP A N 1
ATOM 779 C CA . ASP A 1 161 ? 25.29897 1.72878 -41.40085 1.000 61.09790 161 ASP A CA 1
ATOM 780 C C . ASP A 1 161 ? 25.52261 0.24861 -41.65521 1.000 57.38842 161 ASP A C 1
ATOM 781 O O . ASP A 1 161 ? 24.58181 -0.46153 -42.02260 1.000 59.42956 161 ASP A O 1
ATOM 786 N N . ASP A 1 162 ? 26.74077 -0.25866 -41.43422 1.000 57.63887 162 ASP A N 1
ATOM 787 C CA . ASP A 1 162 ? 26.91026 -1.69899 -41.61930 1.000 59.19299 162 ASP A CA 1
ATOM 788 C C . ASP A 1 162 ? 26.10575 -2.50155 -40.59935 1.000 59.38021 162 ASP A C 1
ATOM 789 O O . ASP A 1 162 ? 25.54432 -3.55328 -40.94112 1.000 58.92172 162 ASP A O 1
ATOM 794 N N . LEU A 1 163 ? 26.01932 -2.02309 -39.34634 1.000 58.82162 163 LEU A N 1
ATOM 795 C CA . LEU A 1 163 ? 25.24597 -2.76981 -38.35831 1.000 57.61118 163 LEU A CA 1
ATOM 796 C C . LEU A 1 163 ? 23.75501 -2.73034 -38.68369 1.000 53.21897 163 LEU A C 1
ATOM 797 O O . LEU A 1 163 ? 23.04973 -3.74298 -38.54437 1.000 50.01371 163 LEU A O 1
ATOM 802 N N . VAL A 1 164 ? 23.25861 -1.58545 -39.15431 1.000 52.34791 164 VAL A N 1
ATOM 803 C CA . VAL A 1 164 ? 21.86106 -1.51772 -39.58455 1.000 55.67567 164 VAL A CA 1
ATOM 804 C C . VAL A 1 164 ? 21.60687 -2.45978 -40.76272 1.000 56.04052 164 VAL A C 1
ATOM 805 O O . VAL A 1 164 ? 20.57960 -3.15508 -40.80502 1.000 54.73291 164 VAL A O 1
ATOM 809 N N . SER A 1 165 ? 22.53567 -2.50453 -41.73131 1.000 53.63808 165 SER A N 1
ATOM 810 C CA . SER A 1 165 ? 22.39204 -3.42027 -42.86900 1.000 55.75176 165 SER A CA 1
ATOM 811 C C . SER A 1 165 ? 22.31216 -4.86688 -42.38682 1.000 54.30413 165 SER A C 1
ATOM 812 O O . SER A 1 165 ? 21.44728 -5.64540 -42.83917 1.000 50.05043 165 SER A O 1
ATOM 815 N N . ASP A 1 166 ? 23.18354 -5.22741 -41.43122 1.000 51.26558 166 ASP A N 1
ATOM 816 C CA . ASP A 1 166 ? 23.16686 -6.57851 -40.88102 1.000 51.21761 166 ASP A CA 1
ATOM 817 C C . ASP A 1 166 ? 21.81513 -6.88324 -40.24905 1.000 52.66406 166 ASP A C 1
ATOM 818 O O . ASP A 1 166 ? 21.24325 -7.95665 -40.47917 1.000 51.09446 166 ASP A O 1
ATOM 823 N N . HIS A 1 167 ? 21.29024 -5.94479 -39.43831 1.000 52.87316 167 HIS A N 1
ATOM 824 C CA . HIS A 1 167 ? 19.97506 -6.13448 -38.81453 1.000 53.37959 167 HIS A CA 1
ATOM 825 C C . HIS A 1 167 ? 18.87622 -6.33639 -39.85214 1.000 51.67896 167 HIS A C 1
ATOM 826 O O . HIS A 1 167 ? 17.97511 -7.16389 -39.66958 1.000 49.53627 167 HIS A O 1
ATOM 833 N N . ILE A 1 168 ? 18.88393 -5.53078 -40.91258 1.000 50.06309 168 ILE A N 1
ATOM 834 C CA . ILE A 1 168 ? 17.83738 -5.67013 -41.92095 1.000 50.38324 168 ILE A CA 1
ATOM 835 C C . ILE A 1 168 ? 17.88832 -7.06450 -42.54641 1.000 50.17623 168 ILE A C 1
ATOM 836 O O . ILE A 1 168 ? 16.85032 -7.72486 -42.73589 1.000 51.79753 168 ILE A O 1
ATOM 841 N N . ALA A 1 169 ? 19.10273 -7.55421 -42.82019 1.000 49.03448 169 ALA A N 1
ATOM 842 C CA . ALA A 1 169 ? 19.26117 -8.90326 -43.36386 1.000 49.57048 169 ALA A CA 1
ATOM 843 C C . ALA A 1 169 ? 18.73658 -9.95879 -42.39693 1.000 46.43750 169 ALA A C 1
ATOM 844 O O . ALA A 1 169 ? 17.97779 -10.86367 -42.78317 1.000 48.92179 169 ALA A O 1
ATOM 846 N N . THR A 1 170 ? 19.11877 -9.84989 -41.12024 1.000 52.56571 170 THR A N 1
ATOM 847 C CA . THR A 1 170 ? 18.62783 -10.79664 -40.11673 1.000 49.13254 170 THR A CA 1
ATOM 848 C C . THR A 1 170 ? 17.10355 -10.76791 -40.01735 1.000 47.89752 170 THR A C 1
ATOM 849 O O . THR A 1 170 ? 16.45294 -11.82523 -39.95191 1.000 51.02456 170 THR A O 1
ATOM 853 N N . GLY A 1 171 ? 16.50915 -9.57396 -40.06937 1.000 44.40614 171 GLY A N 1
ATOM 854 C CA . GLY A 1 171 ? 15.05777 -9.48334 -40.00989 1.000 46.28768 171 GLY A CA 1
ATOM 855 C C . GLY A 1 171 ? 14.37228 -10.17708 -41.17659 1.000 52.67284 171 GLY A C 1
ATOM 856 O O . GLY A 1 171 ? 13.35843 -10.86400 -40.99833 1.000 52.59225 171 GLY A O 1
ATOM 857 N N . GLU A 1 172 ? 14.91086 -10.01200 -42.39145 1.000 50.73248 172 GLU A N 1
ATOM 858 C CA . GLU A 1 172 ? 14.29335 -10.70326 -43.52528 1.000 50.65238 172 GLU A CA 1
ATOM 859 C C . GLU A 1 172 ? 14.46993 -12.21933 -43.42536 1.000 48.73065 172 GLU A C 1
ATOM 860 O O . GLU A 1 172 ? 13.59660 -12.97325 -43.85990 1.000 52.71730 172 GLU A O 1
ATOM 866 N N . LEU A 1 173 ? 15.55963 -12.69815 -42.82625 1.000 49.45331 173 LEU A N 1
ATOM 867 C CA . LEU A 1 173 ? 15.64478 -14.14712 -42.61113 1.000 51.44947 173 LEU A CA 1
ATOM 868 C C . LEU A 1 173 ? 14.58678 -14.63550 -41.62100 1.000 54.38776 173 LEU A C 1
ATOM 869 O O . LEU A 1 173 ? 14.02489 -15.72917 -41.79737 1.000 51.42191 173 LEU A O 1
ATOM 874 N N . LEU A 1 174 ? 14.31786 -13.85098 -40.56274 1.000 55.51002 174 LEU A N 1
ATOM 875 C CA . LEU A 1 174 ? 13.24203 -14.20821 -39.63030 1.000 54.26421 174 LEU A CA 1
ATOM 876 C C . LEU A 1 174 ? 11.88584 -14.24327 -40.33209 1.000 53.86512 174 LEU A C 1
ATOM 877 O O . LEU A 1 174 ? 11.09084 -15.17155 -40.13243 1.000 54.29915 174 LEU A O 1
ATOM 882 N N . VAL A 1 175 ? 11.59291 -13.21575 -41.13681 1.000 52.21382 175 VAL A N 1
ATOM 883 C CA . VAL A 1 175 ? 10.38159 -13.23147 -41.96070 1.000 53.57443 175 VAL A CA 1
ATOM 884 C C . VAL A 1 175 ? 10.30233 -14.52555 -42.77418 1.000 56.41095 175 VAL A C 1
ATOM 885 O O . VAL A 1 175 ? 9.25464 -15.18042 -42.82380 1.000 61.12998 175 VAL A O 1
ATOM 889 N N . LYS A 1 176 ? 11.41257 -14.92743 -43.40833 1.000 51.17975 176 LYS A N 1
ATOM 890 C CA . LYS A 1 176 ? 11.37632 -16.13914 -44.23003 1.000 53.32499 176 LYS A CA 1
ATOM 891 C C . LYS A 1 176 ? 11.13620 -17.39012 -43.39058 1.000 54.18325 176 LYS A C 1
ATOM 892 O O . LYS A 1 176 ? 10.34157 -18.24836 -43.77378 1.000 57.65907 176 LYS A O 1
ATOM 898 N N . MET A 1 177 ? 11.84393 -17.54058 -42.26646 1.000 57.07708 177 MET A N 1
ATOM 899 C CA . MET A 1 177 ? 11.62733 -18.70991 -41.40622 1.000 57.62752 177 MET A CA 1
ATOM 900 C C . MET A 1 177 ? 10.17079 -18.80281 -40.97339 1.000 57.69004 177 MET A C 1
ATOM 901 O O . MET A 1 177 ? 9.56441 -19.89189 -40.97955 1.000 57.42355 177 MET A O 1
ATOM 906 N N . SER A 1 178 ? 9.59396 -17.66259 -40.58232 1.000 57.06676 178 SER A N 1
ATOM 907 C CA . SER A 1 178 ? 8.20506 -17.66092 -40.14227 1.000 64.40285 178 SER A CA 1
ATOM 908 C C . SER A 1 178 ? 7.26821 -18.02937 -41.28819 1.000 63.07600 178 SER A C 1
ATOM 909 O O . SER A 1 178 ? 6.31394 -18.78678 -41.10003 1.000 62.56590 178 SER A O 1
ATOM 912 N N . GLU A 1 179 ? 7.54432 -17.52260 -42.49029 1.000 58.54325 179 GLU A N 1
ATOM 913 C CA . GLU A 1 179 ? 6.76054 -17.90367 -43.65684 1.000 59.92433 179 GLU A CA 1
ATOM 914 C C . GLU A 1 179 ? 6.86004 -19.40255 -43.92678 1.000 61.02170 179 GLU A C 1
ATOM 915 O O . GLU A 1 179 ? 5.85348 -20.05920 -44.22758 1.000 56.50833 179 GLU A O 1
ATOM 921 N N . LEU A 1 180 ? 8.07732 -19.95205 -43.84674 1.000 60.60008 180 LEU A N 1
ATOM 922 C CA . LEU A 1 180 ? 8.29691 -21.37423 -44.10287 1.000 60.97500 180 LEU A CA 1
ATOM 923 C C . LEU A 1 180 ? 7.47647 -22.24690 -43.16755 1.000 62.01070 180 LEU A C 1
ATOM 924 O O . LEU A 1 180 ? 6.98551 -23.31141 -43.57042 1.000 61.69676 180 LEU A O 1
ATOM 929 N N . THR A 1 181 ? 7.33329 -21.82439 -41.91262 1.000 60.87131 181 THR A N 1
ATOM 930 C CA . THR A 1 181 ? 6.63336 -22.62863 -40.92124 1.000 64.97654 181 THR A CA 1
ATOM 931 C C . THR A 1 181 ? 5.14444 -22.26830 -40.76323 1.000 71.56635 181 THR A C 1
ATOM 932 O O . THR A 1 181 ? 4.50497 -22.76366 -39.82609 1.000 70.93702 181 THR A O 1
ATOM 936 N N . SER A 1 182 ? 4.57808 -21.43446 -41.65048 1.000 68.05367 182 SER A N 1
ATOM 937 C CA . SER A 1 182 ? 3.19436 -20.93524 -41.55219 1.000 73.05402 182 SER A CA 1
ATOM 938 C C . SER A 1 182 ? 2.95379 -20.24392 -40.20306 1.000 74.12275 182 SER A C 1
ATOM 939 O O . SER A 1 182 ? 2.19272 -20.71091 -39.34935 1.000 73.75803 182 SER A O 1
ATOM 942 N N . SER A 1 183 ? 3.55876 -19.05888 -40.08052 1.000 79.42359 183 SER A N 1
ATOM 943 C CA . SER A 1 183 ? 3.95706 -18.52357 -38.78012 1.000 79.46613 183 SER A CA 1
ATOM 944 C C . SER A 1 183 ? 4.62329 -19.67594 -38.04543 1.000 79.49757 183 SER A C 1
ATOM 945 O O . SER A 1 183 ? 5.45597 -20.35878 -38.64481 1.000 81.14038 183 SER A O 1
ATOM 948 N N . TYR A 1 184 ? 4.31698 -19.94633 -36.79408 1.000 70.45966 184 TYR A N 1
ATOM 949 C CA . TYR A 1 184 ? 4.97974 -21.14994 -36.31302 1.000 70.85077 184 TYR A CA 1
ATOM 950 C C . TYR A 1 184 ? 3.91387 -22.15929 -35.92810 1.000 76.72424 184 TYR A C 1
ATOM 951 O O . TYR A 1 184 ? 3.82055 -22.59264 -34.77644 1.000 73.70630 184 TYR A O 1
ATOM 960 N N . GLU A 1 185 ? 3.08771 -22.52122 -36.91011 1.000 77.86748 185 GLU A N 1
ATOM 961 C CA . GLU A 1 185 ? 1.98319 -23.43785 -36.68273 1.000 80.67718 185 GLU A CA 1
ATOM 962 C C . GLU A 1 185 ? 2.34237 -24.82085 -37.20948 1.000 82.30001 185 GLU A C 1
ATOM 963 O O . GLU A 1 185 ? 2.48010 -24.99800 -38.43103 1.000 80.70698 185 GLU A O 1
ATOM 969 N N . PRO A 1 186 ? 2.52187 -25.81229 -36.34315 1.000 81.61471 186 PRO A N 1
ATOM 970 C CA . PRO A 1 186 ? 2.88522 -27.15387 -36.80528 1.000 80.38220 186 PRO A CA 1
ATOM 971 C C . PRO A 1 186 ? 1.66205 -27.92217 -37.27015 1.000 82.37010 186 PRO A C 1
ATOM 972 O O . PRO A 1 186 ? 0.59054 -27.83615 -36.64506 1.000 81.00683 186 PRO A O 1
ATOM 976 N N . PRO A 1 187 ? 1.78542 -28.69401 -38.35110 1.000 81.84658 187 PRO A N 1
ATOM 977 C CA . PRO A 1 187 ? 0.67965 -29.56536 -38.77736 1.000 87.13025 187 PRO A CA 1
ATOM 978 C C . PRO A 1 187 ? 0.32410 -30.57908 -37.69622 1.000 95.59865 187 PRO A C 1
ATOM 979 O O . PRO A 1 187 ? 1.05929 -30.78212 -36.72387 1.000 92.91544 187 PRO A O 1
ATOM 983 N N . ILE A 1 188 ? -0.84311 -31.21737 -37.86774 1.000 100.75357 188 ILE A N 1
ATOM 984 C CA . ILE A 1 188 ? -1.28036 -32.22369 -36.89735 1.000 100.76994 188 ILE A CA 1
ATOM 985 C C . ILE A 1 188 ? -0.37991 -33.45274 -36.95991 1.000 102.82141 188 ILE A C 1
ATOM 986 O O . ILE A 1 188 ? -0.25640 -34.19162 -35.97211 1.000 102.89865 188 ILE A O 1
ATOM 991 N N . GLU A 1 189 ? 0.26738 -33.67912 -38.11308 1.000 112.72333 189 GLU A N 1
ATOM 992 C CA . GLU A 1 189 ? 1.28422 -34.71712 -38.27218 1.000 113.60875 189 GLU A CA 1
ATOM 993 C C . GLU A 1 189 ? 2.46672 -34.54420 -37.31468 1.000 114.13941 189 GLU A C 1
ATOM 994 O O . GLU A 1 189 ? 3.19450 -35.51145 -37.06330 1.000 115.55511 189 GLU A O 1
ATOM 1000 N N . ALA A 1 190 ? 2.65903 -33.35053 -36.75654 1.000 102.17300 190 ALA A N 1
ATOM 1001 C CA . ALA A 1 190 ? 3.85118 -33.04554 -35.98001 1.000 97.39483 190 ALA A CA 1
ATOM 1002 C C . ALA A 1 190 ? 3.75746 -33.59205 -34.56095 1.000 99.56419 190 ALA A C 1
ATOM 1003 O O . ALA A 1 190 ? 2.69184 -33.60133 -33.94001 1.000 98.74801 190 ALA A O 1
ATOM 1005 N N . ALA A 1 191 ? 4.90579 -34.01880 -34.04200 1.000 103.00919 191 ALA A N 1
ATOM 1006 C CA . ALA A 1 191 ? 5.00831 -34.55082 -32.69389 1.000 101.65002 191 ALA A CA 1
ATOM 1007 C C . ALA A 1 191 ? 6.40147 -34.28349 -32.14537 1.000 101.35368 191 ALA A C 1
ATOM 1008 O O . ALA A 1 191 ? 7.39567 -34.49354 -32.84284 1.000 105.18596 191 ALA A O 1
ATOM 1010 N N . GLY A 1 192 ? 6.46340 -33.80536 -30.90583 1.000 89.67481 192 GLY A N 1
ATOM 1011 C CA . GLY A 1 192 ? 7.69228 -33.79298 -30.13297 1.000 85.49041 192 GLY A CA 1
ATOM 1012 C C . GLY A 1 192 ? 8.78175 -32.84611 -30.59519 1.000 82.97444 192 GLY A C 1
ATOM 1013 O O . GLY A 1 192 ? 8.76189 -31.64780 -30.27765 1.000 79.71427 192 GLY A O 1
ATOM 1014 N N . THR A 1 193 ? 9.76288 -33.38426 -31.32908 1.000 81.88460 193 THR A N 1
ATOM 1015 C CA . THR A 1 193 ? 10.87620 -32.55280 -31.77124 1.000 79.27300 193 THR A CA 1
ATOM 1016 C C . THR A 1 193 ? 10.37427 -31.42336 -32.66746 1.000 78.47871 193 THR A C 1
ATOM 1017 O O . THR A 1 193 ? 10.84914 -30.28291 -32.56941 1.000 74.93008 193 THR A O 1
ATOM 1021 N N . TRP A 1 194 ? 9.37347 -31.71823 -33.50902 1.000 79.29602 194 TRP A N 1
ATOM 1022 C CA . TRP A 1 194 ? 8.81579 -30.73395 -34.43631 1.000 75.58276 194 TRP A CA 1
ATOM 1023 C C . TRP A 1 194 ? 8.19794 -29.55191 -33.68644 1.000 74.08622 194 TRP A C 1
ATOM 1024 O O . TRP A 1 194 ? 8.49799 -28.37905 -33.97371 1.000 72.63818 194 TRP A O 1
ATOM 1035 N N . ARG A 1 195 ? 7.35218 -29.84200 -32.69405 1.000 75.84702 195 ARG A N 1
ATOM 1036 C CA . ARG A 1 195 ? 6.70749 -28.77083 -31.93711 1.000 75.98731 195 ARG A CA 1
ATOM 1037 C C . ARG A 1 195 ? 7.72058 -28.01477 -31.07843 1.000 74.06907 195 ARG A C 1
ATOM 1038 O O . ARG A 1 195 ? 7.61328 -26.78786 -30.91352 1.000 72.95900 195 ARG A O 1
ATOM 1046 N N . LEU A 1 196 ? 8.72427 -28.72270 -30.54258 1.000 72.07538 196 LEU A N 1
ATOM 1047 C CA . LEU A 1 196 ? 9.78117 -28.04841 -29.79560 1.000 71.63565 196 LEU A CA 1
ATOM 1048 C C . LEU A 1 196 ? 10.50136 -27.02829 -30.67066 1.000 70.62690 196 LEU A C 1
ATOM 1049 O O . LEU A 1 196 ? 10.71128 -25.87550 -30.26405 1.000 68.27168 196 LEU A O 1
ATOM 1054 N N . VAL A 1 197 ? 10.92493 -27.45474 -31.86586 1.000 69.77401 197 VAL A N 1
ATOM 1055 C CA . VAL A 1 197 ? 11.63847 -26.55329 -32.76584 1.000 69.66242 197 VAL A CA 1
ATOM 1056 C C . VAL A 1 197 ? 10.78463 -25.33097 -33.07854 1.000 67.07092 197 VAL A C 1
ATOM 1057 O O . VAL A 1 197 ? 11.27424 -24.19713 -33.04243 1.000 64.20500 197 VAL A O 1
ATOM 1061 N N . TYR A 1 198 ? 9.49102 -25.53115 -33.36543 1.000 69.63617 198 TYR A N 1
ATOM 1062 C CA . TYR A 1 198 ? 8.64932 -24.37900 -33.69944 1.000 67.21401 198 TYR A CA 1
ATOM 1063 C C . TYR A 1 198 ? 8.54391 -23.39475 -32.53226 1.000 66.87232 198 TYR A C 1
ATOM 1064 O O . TYR A 1 198 ? 8.67390 -22.17518 -32.72442 1.000 65.01901 198 TYR A O 1
ATOM 1073 N N . GLN A 1 199 ? 8.32263 -23.89778 -31.30751 1.000 65.99933 199 GLN A N 1
ATOM 1074 C CA . GLN A 1 199 ? 8.20882 -22.97873 -30.16866 1.000 68.25216 199 GLN A CA 1
ATOM 1075 C C . GLN A 1 199 ? 9.51635 -22.22865 -29.92760 1.000 65.15915 199 GLN A C 1
ATOM 1076 O O . GLN A 1 199 ? 9.51847 -21.00714 -29.69769 1.000 63.61062 199 GLN A O 1
ATOM 1082 N N . ARG A 1 200 ? 10.63998 -22.94645 -29.97344 1.000 62.06232 200 ARG A N 1
ATOM 1083 C CA . ARG A 1 200 ? 11.92609 -22.30471 -29.74292 1.000 64.12571 200 ARG A CA 1
ATOM 1084 C C . ARG A 1 200 ? 12.24818 -21.27503 -30.82588 1.000 65.20568 200 ARG A C 1
ATOM 1085 O O . ARG A 1 200 ? 12.77829 -20.20126 -30.52297 1.000 63.07161 200 ARG A O 1
ATOM 1093 N N . LEU A 1 201 ? 11.92658 -21.57520 -32.09413 1.000 63.57025 201 LEU A N 1
ATOM 1094 C CA . LEU A 1 201 ? 12.17961 -20.61339 -33.16609 1.000 64.51098 201 LEU A CA 1
ATOM 1095 C C . LEU A 1 201 ? 11.32941 -19.36150 -32.99653 1.000 62.80389 201 LEU A C 1
ATOM 1096 O O . LEU A 1 201 ? 11.81444 -18.24032 -33.21099 1.000 59.85678 201 LEU A O 1
ATOM 1101 N N . LYS A 1 202 ? 10.06494 -19.52856 -32.59327 1.000 61.41735 202 LYS A N 1
ATOM 1102 C CA . LYS A 1 202 ? 9.22145 -18.36500 -32.32547 1.000 63.00181 202 LYS A CA 1
ATOM 1103 C C . LYS A 1 202 ? 9.78343 -17.51580 -31.18363 1.000 64.84116 202 LYS A C 1
ATOM 1104 O O . LYS A 1 202 ? 9.81390 -16.27495 -31.27440 1.000 64.85773 202 LYS A O 1
ATOM 1110 N N . ALA A 1 203 ? 10.24972 -18.16792 -30.10703 1.000 61.19226 203 ALA A N 1
ATOM 1111 C CA . ALA A 1 203 ? 10.84524 -17.43181 -28.98994 1.000 63.34552 203 ALA A CA 1
ATOM 1112 C C . ALA A 1 203 ? 12.13702 -16.73101 -29.40125 1.000 65.88805 203 ALA A C 1
ATOM 1113 O O . ALA A 1 203 ? 12.43547 -15.61808 -28.93665 1.000 63.23562 203 ALA A O 1
ATOM 1115 N N . LEU A 1 204 ? 12.92738 -17.38028 -30.26121 1.000 62.98129 204 LEU A N 1
ATOM 1116 C CA . LEU A 1 204 ? 14.16070 -16.77642 -30.74331 1.000 62.57542 204 LEU A CA 1
ATOM 1117 C C . LEU A 1 204 ? 13.84538 -15.55055 -31.58955 1.000 61.17701 204 LEU A C 1
ATOM 1118 O O . LEU A 1 204 ? 14.56343 -14.54636 -31.54943 1.000 63.40646 204 LEU A O 1
ATOM 1123 N N . GLU A 1 205 ? 12.73362 -15.59537 -32.31541 1.000 62.25322 205 GLU A N 1
ATOM 1124 C CA . GLU A 1 205 ? 12.32725 -14.45405 -33.12641 1.000 62.61231 205 GLU A CA 1
ATOM 1125 C C . GLU A 1 205 ? 11.89929 -13.27846 -32.25443 1.000 62.31710 205 GLU A C 1
ATOM 1126 O O . GLU A 1 205 ? 12.29477 -12.13318 -32.50474 1.000 62.22486 205 GLU A O 1
ATOM 1132 N N . VAL A 1 206 ? 11.08222 -13.54106 -31.22758 1.000 63.71763 206 VAL A N 1
ATOM 1133 C CA . VAL A 1 206 ? 10.68551 -12.47594 -30.29328 1.000 63.21099 206 VAL A CA 1
ATOM 1134 C C . VAL A 1 206 ? 11.91690 -11.83732 -29.64527 1.000 64.25384 206 VAL A C 1
ATOM 1135 O O . VAL A 1 206 ? 12.07791 -10.60102 -29.63141 1.000 64.08818 206 VAL A O 1
ATOM 1139 N N . LEU A 1 207 ? 12.81048 -12.67407 -29.10721 1.000 61.73170 207 LEU A N 1
ATOM 1140 C CA . LEU A 1 207 ? 14.01797 -12.15696 -28.47861 1.000 61.82514 207 LEU A CA 1
ATOM 1141 C C . LEU A 1 207 ? 14.86399 -11.33281 -29.45048 1.000 63.37118 207 LEU A C 1
ATOM 1142 O O . LEU A 1 207 ? 15.37062 -10.26206 -29.08244 1.000 60.84356 207 LEU A O 1
ATOM 1147 N N . THR A 1 208 ? 15.04752 -11.82201 -30.69153 1.000 62.61999 208 THR A N 1
ATOM 1148 C CA . THR A 1 208 ? 15.86113 -11.09777 -31.66890 1.000 58.91097 208 THR A CA 1
ATOM 1149 C C . THR A 1 208 ? 15.22676 -9.75817 -32.02691 1.000 58.66722 208 THR A C 1
ATOM 1150 O O . THR A 1 208 ? 15.93210 -8.75360 -32.17955 1.000 58.63795 208 THR A O 1
ATOM 1154 N N . HIS A 1 209 ? 13.89649 -9.71865 -32.16743 1.000 59.97527 209 HIS A N 1
ATOM 1155 C CA . HIS A 1 209 ? 13.22054 -8.44671 -32.42972 1.000 58.85236 209 HIS A CA 1
ATOM 1156 C C . HIS A 1 209 ? 13.47772 -7.44092 -31.31082 1.000 61.99742 209 HIS A C 1
ATOM 1157 O O . HIS A 1 209 ? 13.81370 -6.28117 -31.58119 1.000 61.21864 209 HIS A O 1
ATOM 1164 N N . GLU A 1 210 ? 13.33501 -7.86576 -30.04208 1.000 60.15859 210 GLU A N 1
ATOM 1165 C CA . GLU A 1 210 ? 13.61156 -6.94305 -28.93221 1.000 63.38335 210 GLU A CA 1
ATOM 1166 C C . GLU A 1 210 ? 15.06178 -6.46525 -28.97449 1.000 61.09200 210 GLU A C 1
ATOM 1167 O O . GLU A 1 210 ? 15.35078 -5.27054 -28.84212 1.000 59.87413 210 GLU A O 1
ATOM 1173 N N . HIS A 1 211 ? 15.98305 -7.40800 -29.14833 1.000 58.99385 211 HIS A N 1
ATOM 1174 C CA . HIS A 1 211 ? 17.42099 -7.14553 -29.19700 1.000 58.69095 211 HIS A CA 1
ATOM 1175 C C . HIS A 1 211 ? 17.78100 -6.09962 -30.26423 1.000 63.21684 211 HIS A C 1
ATOM 1176 O O . HIS A 1 211 ? 18.37194 -5.04628 -29.95324 1.000 63.50820 211 HIS A O 1
ATOM 1183 N N . VAL A 1 212 ? 17.41180 -6.34957 -31.53475 1.000 59.78634 212 VAL A N 1
ATOM 1184 C CA . VAL A 1 212 ? 17.80853 -5.38474 -32.56131 1.000 61.02026 212 VAL A CA 1
ATOM 1185 C C . VAL A 1 212 ? 17.00425 -4.09399 -32.43797 1.000 60.00376 212 VAL A C 1
ATOM 1186 O O . VAL A 1 212 ? 17.48345 -3.02795 -32.83959 1.000 58.67546 212 VAL A O 1
ATOM 1190 N N . HIS A 1 213 ? 15.78876 -4.13358 -31.88707 1.000 57.86307 213 HIS A N 1
ATOM 1191 C CA . HIS A 1 213 ? 15.09980 -2.86521 -31.66021 1.000 62.62087 213 HIS A CA 1
ATOM 1192 C C . HIS A 1 213 ? 15.83684 -2.01825 -30.62258 1.000 64.64362 213 HIS A C 1
ATOM 1193 O O . HIS A 1 213 ? 16.00260 -0.80420 -30.80359 1.000 67.88617 213 HIS A O 1
ATOM 1200 N N . LEU A 1 214 ? 16.31136 -2.64360 -29.54730 1.000 60.26993 214 LEU A N 1
ATOM 1201 C CA . LEU A 1 214 ? 17.11458 -1.91896 -28.56575 1.000 64.74915 214 LEU A CA 1
ATOM 1202 C C . LEU A 1 214 ? 18.32564 -1.27776 -29.23269 1.000 65.73243 214 LEU A C 1
ATOM 1203 O O . LEU A 1 214 ? 18.63614 -0.10023 -28.99549 1.000 64.00875 214 LEU A O 1
ATOM 1208 N N . GLU A 1 215 ? 19.01634 -2.03411 -30.09257 1.000 62.33537 215 GLU A N 1
ATOM 1209 C CA . GLU A 1 215 ? 20.22447 -1.46690 -30.69276 1.000 63.07811 215 GLU A CA 1
ATOM 1210 C C . GLU A 1 215 ? 19.90001 -0.34914 -31.67906 1.000 62.05503 215 GLU A C 1
ATOM 1211 O O . GLU A 1 215 ? 20.55686 0.70023 -31.66734 1.000 61.95000 215 GLU A O 1
ATOM 1217 N N . ASN A 1 216 ? 18.89544 -0.55532 -32.54218 1.000 63.46015 216 ASN A N 1
ATOM 1218 C CA . ASN A 1 216 ? 18.62710 0.39203 -33.62306 1.000 65.56026 216 ASN A CA 1
ATOM 1219 C C . ASN A 1 216 ? 18.05003 1.69078 -33.08457 1.000 67.92498 216 ASN A C 1
ATOM 1220 O O . ASN A 1 216 ? 18.44519 2.77872 -33.52244 1.000 66.99295 216 ASN A O 1
ATOM 1225 N N . HIS A 1 217 ? 17.10873 1.60472 -32.13844 1.000 72.41545 217 HIS A N 1
ATOM 1226 C CA . HIS A 1 217 ? 16.34828 2.78746 -31.75798 1.000 73.16876 217 HIS A CA 1
ATOM 1227 C C . HIS A 1 217 ? 16.78549 3.41117 -30.43522 1.000 72.42205 217 HIS A C 1
ATOM 1228 O O . HIS A 1 217 ? 16.37259 4.53709 -30.14870 1.000 73.91959 217 HIS A O 1
ATOM 1235 N N . VAL A 1 218 ? 17.63831 2.75166 -29.64684 1.000 66.14630 218 VAL A N 1
ATOM 1236 C CA . VAL A 1 218 ? 18.22582 3.36135 -28.45815 1.000 65.08889 218 VAL A CA 1
ATOM 1237 C C . VAL A 1 218 ? 19.74102 3.52975 -28.60516 1.000 66.71959 218 VAL A C 1
ATOM 1238 O O . VAL A 1 218 ? 20.25537 4.65023 -28.57442 1.000 68.38392 218 VAL A O 1
ATOM 1242 N N . LEU A 1 219 ? 20.47259 2.42647 -28.77162 1.000 62.41159 219 LEU A N 1
ATOM 1243 C CA . LEU A 1 219 ? 21.93019 2.50786 -28.73332 1.000 64.52466 219 LEU A CA 1
ATOM 1244 C C . LEU A 1 219 ? 22.47395 3.33980 -29.88984 1.000 68.24844 219 LEU A C 1
ATOM 1245 O O . LEU A 1 219 ? 23.34701 4.19415 -29.69539 1.000 71.68515 219 LEU A O 1
ATOM 1250 N N . PHE A 1 220 ? 21.97779 3.10575 -31.10723 1.000 65.44927 220 PHE A N 1
ATOM 1251 C CA . PHE A 1 220 ? 22.53647 3.82804 -32.24920 1.000 69.63793 220 PHE A CA 1
ATOM 1252 C C . PHE A 1 220 ? 22.10535 5.29303 -32.25548 1.000 71.33372 220 PHE A C 1
ATOM 1253 O O . PHE A 1 220 ? 22.85262 6.15154 -32.73139 1.000 74.78586 220 PHE A O 1
ATOM 1261 N N . LYS A 1 221 ? 20.91672 5.60069 -31.72657 1.000 70.49628 221 LYS A N 1
ATOM 1262 C CA . LYS A 1 221 ? 20.46673 6.99177 -31.66965 1.000 74.12954 221 LYS A CA 1
ATOM 1263 C C . LYS A 1 221 ? 21.27206 7.81918 -30.66333 1.000 78.13424 221 LYS A C 1
ATOM 1264 O O . LYS A 1 221 ? 21.37412 9.04331 -30.81378 1.000 80.79764 221 LYS A O 1
ATOM 1270 N N . LYS A 1 222 ? 21.84565 7.18035 -29.63583 1.000 74.40792 222 LYS A N 1
ATOM 1271 C CA . LYS A 1 222 ? 22.67406 7.90296 -28.67412 1.000 77.01448 222 LYS A CA 1
ATOM 1272 C C . LYS A 1 222 ? 24.01695 8.34139 -29.25339 1.000 83.36855 222 LYS A C 1
ATOM 1273 O O . LYS A 1 222 ? 24.66883 9.21166 -28.66607 1.000 82.96246 222 LYS A O 1
ATOM 1279 N N . VAL A 1 223 ? 24.45408 7.76316 -30.37485 1.000 89.23697 223 VAL A N 1
ATOM 1280 C CA . VAL A 1 223 ? 25.75598 8.08896 -30.95287 1.000 90.67791 223 VAL A CA 1
ATOM 1281 C C . VAL A 1 223 ? 25.64792 8.76137 -32.30915 1.000 93.49039 223 VAL A C 1
ATOM 1282 O O . VAL A 1 223 ? 26.68466 9.16687 -32.86517 1.000 95.92592 223 VAL A O 1
ATOM 1286 N N . SER A 1 224 ? 24.44528 8.88856 -32.86312 1.000 90.44946 224 SER A N 1
ATOM 1287 C CA . SER A 1 224 ? 24.25613 9.52753 -34.15942 1.000 92.57133 224 SER A CA 1
ATOM 1288 C C . SER A 1 224 ? 23.80594 10.97727 -33.97188 1.000 96.51324 224 SER A C 1
ATOM 1289 O O . SER A 1 224 ? 24.43792 11.74982 -33.23972 1.000 96.43074 224 SER A O 1
ATOM 1292 N N . SER B 1 67 ? 11.42310 -2.53129 -21.71307 1.000 80.12244 67 SER B N 1
ATOM 1293 C CA . SER B 1 67 ? 11.83068 -2.25724 -20.33553 1.000 83.68204 67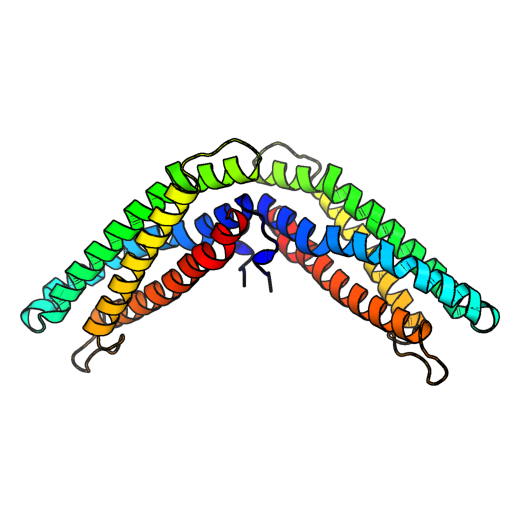 SER B CA 1
ATOM 1294 C C . SER B 1 67 ? 12.88348 -3.25604 -19.82297 1.000 84.24231 67 SER B C 1
ATOM 1295 O O . SER B 1 67 ? 12.76719 -4.46464 -20.03413 1.000 86.13738 67 SER B O 1
ATOM 1298 N N . LEU B 1 68 ? 13.89581 -2.73771 -19.12867 1.000 77.62024 68 LEU B N 1
ATOM 1299 C CA . LEU B 1 68 ? 15.04215 -3.53722 -18.71559 1.000 75.65255 68 LEU B CA 1
ATOM 1300 C C . LEU B 1 68 ? 14.69278 -4.51865 -17.60847 1.000 73.29809 68 LEU B C 1
ATOM 1301 O O . LEU B 1 68 ? 13.85369 -4.25230 -16.74375 1.000 76.18462 68 LEU B O 1
ATOM 1306 N N . ASN B 1 69 ? 15.39337 -5.64793 -17.62759 1.000 71.41832 69 ASN B N 1
ATOM 1307 C CA . ASN B 1 69 ? 15.38670 -6.60045 -16.53722 1.000 70.52596 69 ASN B CA 1
ATOM 1308 C C . ASN B 1 69 ? 16.66125 -6.39352 -15.73661 1.000 72.21829 69 ASN B C 1
ATOM 1309 O O . ASN B 1 69 ? 17.75158 -6.60519 -16.29748 1.000 67.11953 69 ASN B O 1
ATOM 1314 N N . PRO B 1 70 ? 16.58499 -5.95158 -14.47028 1.000 72.76452 70 PRO B N 1
ATOM 1315 C CA . PRO B 1 70 ? 17.80076 -5.54102 -13.75393 1.000 66.79967 70 PRO B CA 1
ATOM 1316 C C . PRO B 1 70 ? 18.79218 -6.66021 -13.51413 1.000 67.59135 70 PRO B C 1
ATOM 1317 O O . PRO B 1 70 ? 19.97429 -6.37724 -13.28218 1.000 67.17031 70 PRO B O 1
ATOM 1321 N N . LYS B 1 71 ? 18.37032 -7.92082 -13.54709 1.000 70.87383 71 LYS B N 1
ATOM 1322 C CA . LYS B 1 71 ? 19.33446 -8.99046 -13.33874 1.000 71.90230 71 LYS B CA 1
ATOM 1323 C C . LYS B 1 71 ? 20.35406 -9.11636 -14.46917 1.000 71.47629 71 LYS B C 1
ATOM 1324 O O . LYS B 1 71 ? 21.27895 -9.92465 -14.34268 1.000 73.16568 71 LYS B O 1
ATOM 1330 N N . PHE B 1 72 ? 20.22207 -8.36107 -15.56759 1.000 66.14598 72 PHE B N 1
ATOM 1331 C CA . PHE B 1 72 ? 21.27652 -8.32637 -16.58018 1.000 66.04674 72 PHE B CA 1
ATOM 1332 C C . PHE B 1 72 ? 22.14268 -7.07543 -16.50024 1.000 66.03756 72 PHE B C 1
ATOM 1333 O O . PHE B 1 72 ? 23.13878 -6.98327 -17.23128 1.000 65.35850 72 PHE B O 1
ATOM 1341 N N . LEU B 1 73 ? 21.77229 -6.10124 -15.67085 1.000 62.60784 73 LEU B N 1
ATOM 1342 C CA . LEU B 1 73 ? 22.66235 -4.99087 -15.37209 1.000 61.22589 73 LEU B CA 1
ATOM 1343 C C . LEU B 1 73 ? 23.65623 -5.43249 -14.30482 1.000 63.00779 73 LEU B C 1
ATOM 1344 O O . LEU B 1 73 ? 23.26047 -5.97580 -13.26967 1.000 65.64938 73 LEU B O 1
ATOM 1349 N N . ASN B 1 74 ? 24.94761 -5.22534 -14.55089 1.000 61.52272 74 ASN B N 1
ATOM 1350 C CA . ASN B 1 74 ? 25.88303 -5.44001 -13.45790 1.000 61.00720 74 ASN B CA 1
ATOM 1351 C C . ASN B 1 74 ? 25.82285 -4.24446 -12.50119 1.000 60.09318 74 ASN B C 1
ATOM 1352 O O . ASN B 1 74 ? 25.02989 -3.31072 -12.67982 1.000 58.34537 74 ASN B O 1
ATOM 1357 N N . VAL B 1 75 ? 26.67575 -4.27226 -11.47278 1.000 61.32899 75 VAL B N 1
ATOM 1358 C CA . VAL B 1 75 ? 26.64451 -3.24313 -10.43289 1.000 62.10901 75 VAL B CA 1
ATOM 1359 C C . VAL B 1 75 ? 26.95204 -1.87493 -11.02722 1.000 59.93855 75 VAL B C 1
ATOM 1360 O O . VAL B 1 75 ? 26.24308 -0.89134 -10.77771 1.000 57.95711 75 VAL B O 1
ATOM 1364 N N . SER B 1 76 ? 28.00221 -1.80095 -11.84126 1.000 59.98149 76 SER B N 1
ATOM 1365 C CA . SER B 1 76 ? 28.40217 -0.5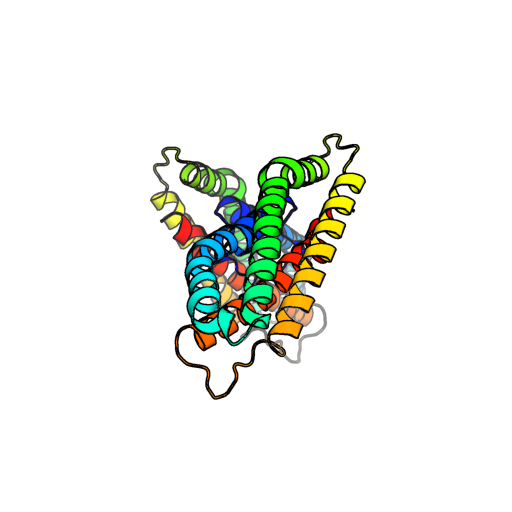3701 -12.45584 1.000 60.94871 76 SER B CA 1
ATOM 1366 C C . SER B 1 76 ? 27.26900 0.07694 -13.27210 1.000 57.70116 76 SER B C 1
ATOM 1367 O O . SER B 1 76 ? 26.95751 1.26930 -13.13179 1.000 58.78980 76 SER B O 1
ATOM 1370 N N . SER B 1 77 ? 26.62082 -0.73180 -14.11482 1.000 56.01914 77 SER B N 1
ATOM 1371 C CA . SER B 1 77 ? 25.57308 -0.20619 -14.98355 1.000 57.19137 77 SER B CA 1
ATOM 1372 C C . SER B 1 77 ? 24.32961 0.18789 -14.19033 1.000 57.05652 77 SER B C 1
ATOM 1373 O O . SER B 1 77 ? 23.68695 1.19857 -14.49664 1.000 53.24363 77 SER B O 1
ATOM 1376 N N . LEU B 1 78 ? 23.95715 -0.60613 -13.18361 1.000 56.27984 78 LEU B N 1
ATOM 1377 C CA . LEU B 1 78 ? 22.80577 -0.24519 -12.35792 1.000 56.41264 78 LEU B CA 1
ATOM 1378 C C . LEU B 1 78 ? 23.05087 1.05535 -11.59324 1.000 54.04833 78 LEU B C 1
ATOM 1379 O O . LEU B 1 78 ? 22.14416 1.88849 -11.45635 1.000 51.00739 78 LEU B O 1
ATOM 1384 N N . ILE B 1 79 ? 24.28030 1.25906 -11.12095 1.000 52.78762 79 ILE B N 1
ATOM 1385 C CA . ILE B 1 79 ? 24.63517 2.52763 -10.48977 1.000 56.05585 79 ILE B CA 1
ATOM 1386 C C . ILE B 1 79 ? 24.50490 3.68106 -11.48163 1.000 55.59005 79 ILE B C 1
ATOM 1387 O O . ILE B 1 79 ? 23.93933 4.73369 -11.15282 1.000 53.17527 79 ILE B O 1
ATOM 1392 N N . GLN B 1 80 ? 25.04429 3.51156 -12.70551 1.000 56.79084 80 GLN B N 1
ATOM 1393 C CA . GLN B 1 80 ? 24.89070 4.55758 -13.72639 1.000 54.30823 80 GLN B CA 1
ATOM 1394 C C . GLN B 1 80 ? 23.41756 4.85132 -13.97911 1.000 53.76186 80 GLN B C 1
ATOM 1395 O O . GLN B 1 80 ? 23.00666 6.02189 -14.04838 1.000 52.73900 80 GLN B O 1
ATOM 1401 N N . TYR B 1 81 ? 22.60303 3.79508 -14.07424 1.000 53.34703 81 TYR B N 1
ATOM 1402 C CA . TYR B 1 81 ? 21.16715 3.95716 -14.25588 1.000 51.23070 81 TYR B CA 1
ATOM 1403 C C . TYR B 1 81 ? 20.58209 4.83453 -13.16619 1.000 56.48311 81 TYR B C 1
ATOM 1404 O O . TYR B 1 81 ? 19.90393 5.82446 -13.45931 1.000 53.39267 81 TYR B O 1
ATOM 1413 N N . ILE B 1 82 ? 20.81665 4.45709 -11.89356 1.000 55.30813 82 ILE B N 1
ATOM 1414 C CA . ILE B 1 82 ? 20.28064 5.20015 -10.75288 1.000 51.84024 82 ILE B CA 1
ATOM 1415 C C . ILE B 1 82 ? 20.72294 6.65349 -10.81044 1.000 50.91365 82 ILE B C 1
ATOM 1416 O O . ILE B 1 82 ? 19.95265 7.56967 -10.49891 1.000 54.92659 82 ILE B O 1
ATOM 1421 N N . GLN B 1 83 ? 21.96621 6.89177 -11.20794 1.000 50.86823 83 GLN B N 1
ATOM 1422 C CA . GLN B 1 83 ? 22.46043 8.26387 -11.24359 1.000 55.02205 83 GLN B CA 1
ATOM 1423 C C . GLN B 1 83 ? 21.74902 9.09065 -12.30617 1.000 60.70946 83 GLN B C 1
ATOM 1424 O O . GLN B 1 83 ? 21.49240 10.28252 -12.09350 1.000 61.66737 83 GLN B O 1
ATOM 1430 N N . SER B 1 84 ? 21.41014 8.47648 -13.45343 1.000 53.26080 84 SER B N 1
ATOM 1431 C CA . SER B 1 84 ? 20.73378 9.23478 -14.50068 1.000 58.04487 84 SER B CA 1
ATOM 1432 C C . SER B 1 84 ? 19.23917 9.35073 -14.24838 1.000 56.08718 84 SER B C 1
ATOM 1433 O O . SER B 1 84 ? 18.63700 10.37096 -14.59954 1.000 57.56214 84 SER B O 1
ATOM 1436 N N . ALA B 1 85 ? 18.62053 8.32050 -13.67187 1.000 54.51262 85 ALA B N 1
ATOM 1437 C CA . ALA B 1 85 ? 17.17381 8.27864 -13.50948 1.000 57.54479 85 ALA B CA 1
ATOM 1438 C C . ALA B 1 85 ? 16.69280 8.91161 -12.20535 1.000 56.29108 85 ALA B C 1
ATOM 1439 O O . ALA B 1 85 ? 15.56574 9.42151 -12.15072 1.000 53.75176 85 ALA B O 1
ATOM 1441 N N . TYR B 1 86 ? 17.50266 8.88815 -11.14681 1.000 57.87455 86 TYR B N 1
ATOM 1442 C CA . TYR B 1 86 ? 17.05348 9.41327 -9.86221 1.000 55.84592 86 TYR B CA 1
ATOM 1443 C C . TYR B 1 86 ? 17.90937 10.55761 -9.34031 1.000 54.46310 86 TYR B C 1
ATOM 1444 O O . TYR B 1 86 ? 17.36569 11.63256 -9.09304 1.000 56.33444 86 TYR B O 1
ATOM 1453 N N . HIS B 1 87 ? 19.23172 10.39384 -9.22165 1.000 57.05937 87 HIS B N 1
ATOM 1454 C CA . HIS B 1 87 ? 20.06225 11.41473 -8.57062 1.000 58.92067 87 HIS B CA 1
ATOM 1455 C C . HIS B 1 87 ? 20.00422 12.75918 -9.29103 1.000 61.00585 87 HIS B C 1
ATOM 1456 O O . HIS B 1 87 ? 19.61793 13.77862 -8.69910 1.000 60.20889 87 HIS B O 1
ATOM 1463 N N . GLU B 1 88 ? 20.42622 12.78592 -10.56079 1.000 63.32843 88 GLU B N 1
ATOM 1464 C CA . GLU B 1 88 ? 20.45265 14.04208 -11.30944 1.000 63.38764 88 GLU B CA 1
ATOM 1465 C C . GLU B 1 88 ? 19.06830 14.67570 -11.46915 1.000 62.37043 88 GLU B C 1
ATOM 1466 O O . GLU B 1 88 ? 18.95635 15.90212 -11.26747 1.000 63.33780 88 GLU B O 1
ATOM 1472 N N . PRO B 1 89 ? 17.99463 13.93756 -11.78499 1.000 58.60883 89 PRO B N 1
ATOM 1473 C CA . PRO B 1 89 ? 16.65972 14.57057 -11.77533 1.000 60.75591 89 PRO B CA 1
ATOM 1474 C C . PRO B 1 89 ? 16.25781 15.07727 -10.39988 1.000 61.18476 89 PRO B C 1
ATOM 1475 O O . PRO B 1 89 ? 15.60360 16.12490 -10.29687 1.000 58.31796 89 PRO B O 1
ATOM 1479 N N . LEU B 1 90 ? 16.64576 14.37756 -9.33034 1.000 56.99705 90 LEU B N 1
ATOM 1480 C CA . LEU B 1 90 ? 16.26682 14.84004 -8.00032 1.000 57.96324 90 LEU B CA 1
ATOM 1481 C C . LEU B 1 90 ? 16.97762 16.14836 -7.64209 1.000 57.68175 90 LEU B C 1
ATOM 1482 O O . LEU B 1 90 ? 16.34819 17.06030 -7.09576 1.000 55.50087 90 LEU B O 1
ATOM 1487 N N . ARG B 1 91 ? 18.27224 16.28059 -7.96666 1.000 59.26864 91 ARG B N 1
ATOM 1488 C CA . ARG B 1 91 ? 18.94960 17.56355 -7.75168 1.000 60.10390 91 ARG B CA 1
ATOM 1489 C C . ARG B 1 91 ? 18.26825 18.68036 -8.52831 1.000 58.92382 91 ARG B C 1
ATOM 1490 O O . ARG B 1 91 ? 18.06173 19.78698 -8.00312 1.000 59.99559 91 ARG B O 1
ATOM 1498 N N . GLU B 1 92 ? 17.92656 18.41650 -9.78865 1.000 55.90150 92 GLU B N 1
ATOM 1499 C CA . GLU B 1 92 ? 17.25148 19.44560 -10.57699 1.000 60.30762 92 GLU B CA 1
ATOM 1500 C C . GLU B 1 92 ? 15.92876 19.85021 -9.94222 1.000 58.02722 92 GLU B C 1
ATOM 1501 O O . GLU B 1 92 ? 15.59588 21.04508 -9.85817 1.000 56.43844 92 GLU B O 1
ATOM 1507 N N . GLU B 1 93 ? 15.16219 18.86250 -9.48213 1.000 54.65205 93 GLU B N 1
ATOM 1508 C CA . GLU B 1 93 ? 13.85900 19.16307 -8.91522 1.000 56.85576 93 GLU B CA 1
ATOM 1509 C C . GLU B 1 93 ? 13.99132 19.91797 -7.58979 1.000 57.48983 93 GLU B C 1
ATOM 1510 O O . GLU B 1 93 ? 13.18659 20.80480 -7.30597 1.000 57.02804 93 GLU B O 1
ATOM 1516 N N . PHE B 1 94 ? 15.01682 19.61844 -6.78508 1.000 56.55703 94 PHE B N 1
ATOM 1517 C CA . PHE B 1 94 ? 15.23099 20.39667 -5.56008 1.000 57.06235 94 PHE B CA 1
ATOM 1518 C C . PHE B 1 94 ? 15.52777 21.85634 -5.88936 1.000 58.50198 94 PHE B C 1
ATOM 1519 O O . PHE B 1 94 ? 14.97844 22.77792 -5.25725 1.000 57.18050 94 PHE B O 1
ATOM 1527 N N . LYS B 1 95 ? 16.35971 22.08010 -6.91166 1.000 56.86714 95 LYS B N 1
ATOM 1528 C CA . LYS B 1 95 ? 16.66509 23.44306 -7.33976 1.000 60.81657 95 LYS B CA 1
ATOM 1529 C C . LYS B 1 95 ? 15.39761 24.18193 -7.74934 1.000 60.43118 95 LYS B C 1
ATOM 1530 O O . LYS B 1 95 ? 15.20387 25.35724 -7.41230 1.000 58.16502 95 LYS B O 1
ATOM 1536 N N . ASN B 1 96 ? 14.52153 23.50456 -8.48945 1.000 60.08910 96 ASN B N 1
ATOM 1537 C CA . ASN B 1 96 ? 13.35385 24.18859 -9.02587 1.000 56.51572 96 ASN B CA 1
ATOM 1538 C C . ASN B 1 96 ? 12.23317 24.34655 -8.00255 1.000 58.18265 96 ASN B C 1
ATOM 1539 O O . ASN B 1 96 ? 11.49740 25.34024 -8.04524 1.000 60.42506 96 ASN B O 1
ATOM 1544 N N . LEU B 1 97 ? 12.09220 23.39984 -7.07676 1.000 57.07086 97 LEU B N 1
ATOM 1545 C CA . LEU B 1 97 ? 10.94137 23.37216 -6.17808 1.000 57.44324 97 LEU B CA 1
ATOM 1546 C C . LEU B 1 97 ? 11.15938 24.21388 -4.91866 1.000 54.24477 97 LEU B C 1
ATOM 1547 O O . LEU B 1 97 ? 10.21216 24.84140 -4.43474 1.000 50.63337 97 LEU B O 1
ATOM 1552 N N . THR B 1 98 ? 12.38860 24.26598 -4.38279 1.000 54.73787 98 THR B N 1
ATOM 1553 C CA . THR B 1 98 ? 12.63115 25.02274 -3.15066 1.000 52.18692 98 THR B CA 1
ATOM 1554 C C . THR B 1 98 ? 12.06690 26.44130 -3.14853 1.000 51.02904 98 THR B C 1
ATOM 1555 O O . THR B 1 98 ? 11.44508 26.82286 -2.14463 1.000 52.46018 98 THR B O 1
ATOM 1559 N N . PRO B 1 99 ? 12.26124 27.27371 -4.17624 1.000 53.24727 99 PRO B N 1
ATOM 1560 C CA . PRO B 1 99 ? 11.65515 28.61395 -4.12608 1.000 51.54416 99 PRO B CA 1
ATOM 1561 C C . PRO B 1 99 ? 10.16129 28.58547 -3.85664 1.000 52.70465 99 PRO B C 1
ATOM 1562 O O . PRO B 1 99 ? 9.65521 29.45145 -3.12277 1.000 53.70289 99 PRO B O 1
ATOM 1566 N N . TYR B 1 100 ? 9.43896 27.59115 -4.38588 1.000 50.55909 100 TYR B N 1
ATOM 1567 C CA . TYR B 1 100 ? 7.98967 27.55624 -4.18514 1.000 50.97929 100 TYR B CA 1
ATOM 1568 C C . TYR B 1 100 ? 7.63534 27.18710 -2.74903 1.000 53.11830 100 TYR B C 1
ATOM 1569 O O . TYR B 1 100 ? 6.67891 27.73469 -2.18251 1.000 51.51397 100 TYR B O 1
ATOM 1578 N N . VAL B 1 101 ? 8.39624 26.26848 -2.13871 1.000 52.62020 101 VAL B N 1
ATOM 1579 C CA . VAL B 1 101 ? 8.16962 25.92751 -0.73585 1.000 52.57453 101 VAL B CA 1
ATOM 1580 C C . VAL B 1 101 ? 8.42855 27.13548 0.14990 1.000 53.46755 101 VAL B C 1
ATOM 1581 O O . VAL B 1 101 ? 7.66600 27.42684 1.09069 1.000 57.50553 101 VAL B O 1
ATOM 1585 N N . THR B 1 102 ? 9.51030 27.85542 -0.13448 1.000 51.46485 102 THR B N 1
ATOM 1586 C CA . THR B 1 102 ? 9.85002 29.02609 0.66927 1.000 54.68525 102 THR B CA 1
ATOM 1587 C C . THR B 1 102 ? 8.78435 30.10948 0.52194 1.000 50.86033 102 THR B C 1
ATOM 1588 O O . THR B 1 102 ? 8.38794 30.74273 1.50805 1.000 52.92473 102 THR B O 1
ATOM 1592 N N . LYS B 1 103 ? 8.26752 30.30399 -0.69489 1.000 51.93248 103 LYS B N 1
ATOM 1593 C CA . LYS B 1 103 ? 7.21196 31.29817 -0.87006 1.000 53.98616 103 LYS B CA 1
ATOM 1594 C C . LYS B 1 103 ? 5.91678 30.87359 -0.15427 1.000 53.91243 103 LYS B C 1
ATOM 1595 O O . LYS B 1 103 ? 5.24174 31.70262 0.47364 1.000 52.07547 103 LYS B O 1
ATOM 1601 N N . LEU B 1 104 ? 5.55355 29.58873 -0.22614 1.000 51.63046 104 LEU B N 1
ATOM 1602 C CA . LEU B 1 104 ? 4.34022 29.14809 0.45212 1.000 54.52684 104 LEU B CA 1
ATOM 1603 C C . LEU B 1 104 ? 4.43921 29.38505 1.96086 1.000 53.90915 104 LEU B C 1
ATOM 1604 O O . LEU B 1 104 ? 3.51064 29.92533 2.57505 1.000 54.32745 104 LEU B O 1
ATOM 1609 N N . SER B 1 105 ? 5.57471 29.03070 2.57064 1.000 52.63077 105 SER B N 1
ATOM 1610 C CA . SER B 1 105 ? 5.71515 29.26227 4.00995 1.000 53.35470 105 SER B CA 1
ATOM 1611 C C . SER B 1 105 ? 5.79196 30.75347 4.34485 1.000 53.44710 105 SER B C 1
ATOM 1612 O O . SER B 1 105 ? 5.35278 31.16277 5.42157 1.000 52.79668 105 SER B O 1
ATOM 1615 N N . LYS B 1 106 ? 6.33251 31.58724 3.44852 1.000 54.15009 106 LYS B N 1
ATOM 1616 C CA . LYS B 1 106 ? 6.45522 33.00669 3.77943 1.000 53.81539 106 LYS B CA 1
ATOM 1617 C C . LYS B 1 106 ? 5.11612 33.74098 3.66884 1.000 54.67554 106 LYS B C 1
ATOM 1618 O O . LYS B 1 106 ? 4.81190 34.62133 4.48824 1.000 52.45336 106 LYS B O 1
ATOM 1624 N N . VAL B 1 107 ? 4.30060 33.38498 2.67269 1.000 54.34637 107 VAL B N 1
ATOM 1625 C CA . VAL B 1 107 ? 3.02663 34.06860 2.44990 1.000 52.36011 107 VAL B CA 1
ATOM 1626 C C . VAL B 1 107 ? 1.93838 33.53312 3.38261 1.000 53.88589 107 VAL B C 1
ATOM 1627 O O . VAL B 1 107 ? 1.15037 34.30404 3.94891 1.000 52.19206 107 VAL B O 1
ATOM 1631 N N . HIS B 1 108 ? 1.86948 32.21331 3.55781 1.000 52.29703 108 HIS B N 1
ATOM 1632 C CA . HIS B 1 108 ? 0.76072 31.60669 4.26582 1.000 55.01107 108 HIS B CA 1
ATOM 1633 C C . HIS B 1 108 ? 1.17522 30.97159 5.58435 1.000 55.61722 108 HIS B C 1
ATOM 1634 O O . HIS B 1 108 ? 0.30350 30.63101 6.38608 1.000 55.07620 108 HIS B O 1
ATOM 1641 N N . GLY B 1 109 ? 2.47070 30.80621 5.81584 1.000 54.02870 109 GLY B N 1
ATOM 1642 C CA . GLY B 1 109 ? 3.00131 30.32851 7.06702 1.000 55.73849 109 GLY B CA 1
ATOM 1643 C C . GLY B 1 109 ? 2.49033 31.03044 8.31090 1.000 55.55422 109 GLY B C 1
ATOM 1644 O O . GLY B 1 109 ? 2.01938 30.36966 9.24035 1.000 52.08407 109 GLY B O 1
ATOM 1645 N N . PRO B 1 110 ? 2.55462 32.37310 8.35525 1.000 54.87868 110 PRO B N 1
ATOM 1646 C CA . PRO B 1 110 ? 2.10429 33.08438 9.57332 1.000 51.81845 110 PRO B CA 1
ATOM 1647 C C . PRO B 1 110 ? 0.74950 32.63089 10.09753 1.000 56.92442 110 PRO B C 1
ATOM 1648 O O . PRO B 1 110 ? 0.63906 32.30226 11.28448 1.000 61.21756 110 PRO B O 1
ATOM 1652 N N . ASN B 1 111 ? -0.27325 32.55817 9.25110 1.000 54.04066 111 ASN B N 1
ATOM 1653 C CA . ASN B 1 111 ? -1.57506 32.08308 9.68593 1.000 54.38194 111 ASN B CA 1
ATOM 1654 C C . ASN B 1 111 ? -1.72649 30.56565 9.61478 1.000 55.74365 111 ASN B C 1
ATOM 1655 O O . ASN B 1 111 ? -2.77634 30.04885 10.01226 1.000 56.79950 111 ASN B O 1
ATOM 1660 N N . HIS B 1 112 ? -0.72188 29.84125 9.12191 1.000 53.19314 112 HIS B N 1
ATOM 1661 C CA . HIS B 1 112 ? -0.79395 28.38581 8.96251 1.000 51.94771 112 HIS B CA 1
ATOM 1662 C C . HIS B 1 112 ? 0.55180 27.81131 9.34435 1.000 54.26385 112 HIS B C 1
ATOM 1663 O O . HIS B 1 112 ? 1.39041 27.53089 8.47711 1.000 53.97780 112 HIS B O 1
ATOM 1670 N N . PRO B 1 113 ? 0.80742 27.63759 10.64274 1.000 54.59120 113 PRO B N 1
ATOM 1671 C CA . PRO B 1 113 ? 2.18470 27.33266 11.08046 1.000 51.90406 113 PRO B CA 1
ATOM 1672 C C . PRO B 1 113 ? 2.68165 25.97658 10.60973 1.000 50.45714 113 PRO B C 1
ATOM 1673 O O . PRO B 1 113 ? 3.89829 25.76846 10.45701 1.000 53.11934 113 PRO B O 1
ATOM 1677 N N . TYR B 1 114 ? 1.77012 25.04863 10.33975 1.000 50.12046 114 TYR B N 1
ATOM 1678 C CA . TYR B 1 114 ? 2.19528 23.77071 9.79734 1.000 51.20130 114 TYR B CA 1
ATOM 1679 C C . TYR B 1 114 ? 2.87212 23.93615 8.43687 1.000 52.82813 114 TYR B C 1
ATOM 1680 O O . TYR B 1 114 ? 3.69794 23.10238 8.07278 1.000 54.02744 114 TYR B O 1
ATOM 1689 N N . LEU B 1 115 ? 2.61537 25.03137 7.71642 1.000 51.20686 115 LEU B N 1
ATOM 1690 C CA . LEU B 1 115 ? 3.38364 25.29529 6.50251 1.000 53.39971 115 LEU B CA 1
ATOM 1691 C C . LEU B 1 115 ? 4.83189 25.65116 6.82011 1.000 53.54221 115 LEU B C 1
ATOM 1692 O O . LEU B 1 115 ? 5.73313 25.29348 6.05508 1.000 48.67563 115 LEU B O 1
ATOM 1697 N N . VAL B 1 116 ? 5.08092 26.34886 7.94219 1.000 52.66949 116 VAL B N 1
ATOM 1698 C CA . VAL B 1 116 ? 6.45834 26.64368 8.35775 1.000 52.60383 116 VAL B CA 1
ATOM 1699 C C . VAL B 1 116 ? 7.17774 25.36318 8.76571 1.000 50.21168 116 VAL B C 1
ATOM 1700 O O . VAL B 1 116 ? 8.33486 25.12130 8.39389 1.000 49.80902 116 VAL B O 1
ATOM 1704 N N . GLU B 1 117 ? 6.51174 24.54248 9.56796 1.000 48.66659 117 GLU B N 1
ATOM 1705 C CA . GLU B 1 117 ? 7.04671 23.21958 9.86762 1.000 50.52959 117 GLU B CA 1
ATOM 1706 C C . GLU B 1 117 ? 7.30625 22.42233 8.58213 1.000 51.54274 117 GLU B C 1
ATOM 1707 O O . GLU B 1 117 ? 8.31996 21.72692 8.47358 1.000 51.51837 117 GLU B O 1
ATOM 1713 N N . LEU B 1 118 ? 6.40696 22.51338 7.59118 1.000 48.67383 118 LEU B N 1
ATOM 1714 C CA . LEU B 1 118 ? 6.62475 21.81602 6.32194 1.000 50.91798 118 LEU B CA 1
ATOM 1715 C C . LEU B 1 118 ? 7.86958 22.33316 5.62625 1.000 52.48669 118 LEU B C 1
ATOM 1716 O O . LEU B 1 118 ? 8.66584 21.54558 5.10645 1.000 51.40315 118 LEU B O 1
ATOM 1721 N N . LYS B 1 119 ? 8.04966 23.65616 5.59245 1.000 46.93340 119 LYS B N 1
ATOM 1722 C CA . LYS B 1 119 ? 9.24820 24.21303 4.98278 1.000 49.48041 119 LYS B CA 1
ATOM 1723 C C . LYS B 1 119 ? 10.51278 23.67427 5.66597 1.000 54.06063 119 LYS B C 1
ATOM 1724 O O . LYS B 1 119 ? 11.46328 23.23593 5.00128 1.000 52.32046 119 LYS B O 1
ATOM 1730 N N . GLU B 1 120 ? 10.52828 23.67001 7.00013 1.000 50.76509 120 GLU B N 1
ATOM 1731 C CA . GLU B 1 120 ? 11.71262 23.19997 7.71936 1.000 51.87197 120 GLU B CA 1
ATOM 1732 C C . GLU B 1 120 ? 11.93116 21.69639 7.55729 1.000 48.06920 120 GLU B C 1
ATOM 1733 O O . GLU B 1 120 ? 13.07990 21.23614 7.48115 1.000 49.52731 120 GLU B O 1
ATOM 1739 N N . THR B 1 121 ? 10.85216 20.92056 7.47790 1.000 45.03825 121 THR B N 1
ATOM 1740 C CA . THR B 1 121 ? 10.98626 19.48469 7.27440 1.000 48.81767 121 THR B CA 1
ATOM 1741 C C . THR B 1 121 ? 11.46940 19.18567 5.86862 1.000 50.59337 121 THR B C 1
ATOM 1742 O O . THR B 1 121 ? 12.35029 18.33999 5.67312 1.000 48.22775 121 THR B O 1
ATOM 1746 N N . TYR B 1 122 ? 10.89140 19.86784 4.87826 1.000 49.09325 122 TYR B N 1
ATOM 1747 C CA . TYR B 1 122 ? 11.33856 19.72646 3.50390 1.000 49.72304 122 TYR B CA 1
ATOM 1748 C C . TYR B 1 122 ? 12.81025 20.08213 3.38207 1.000 49.81622 122 TYR B C 1
ATOM 1749 O O . TYR B 1 122 ? 13.58102 19.35209 2.74789 1.000 45.62000 122 TYR B O 1
ATOM 1758 N N . ASP B 1 123 ? 13.22004 21.21537 3.97088 1.000 50.68928 123 ASP B N 1
ATOM 1759 C CA . ASP B 1 123 ? 14.63156 21.60432 3.90716 1.000 51.04764 123 ASP B CA 1
ATOM 1760 C C . ASP B 1 123 ? 15.52462 20.52567 4.50433 1.000 50.42734 123 ASP B C 1
ATOM 1761 O O . ASP B 1 123 ? 16.56974 20.19189 3.94218 1.000 50.13401 123 ASP B O 1
ATOM 1766 N N . THR B 1 124 ? 15.13582 19.97362 5.65476 1.000 47.82454 124 THR B N 1
ATOM 1767 C CA . THR B 1 124 ? 15.95982 18.93283 6.26339 1.000 49.70496 124 THR B CA 1
ATOM 1768 C C . THR B 1 124 ? 16.02081 17.69779 5.37691 1.000 49.99127 124 THR B C 1
ATOM 1769 O O . THR B 1 124 ? 17.10252 17.13538 5.14405 1.000 48.34322 124 THR B O 1
ATOM 1773 N N . PHE B 1 125 ? 14.85468 17.24829 4.89845 1.000 48.23123 125 PHE B N 1
ATOM 1774 C CA . PHE B 1 125 ? 14.79693 16.11529 3.98627 1.000 49.06813 125 PHE B CA 1
ATOM 1775 C C . PHE B 1 125 ? 15.67620 16.35536 2.76515 1.000 47.46714 125 PHE B C 1
ATOM 1776 O O . PHE B 1 125 ? 16.43434 15.47246 2.36147 1.000 49.16168 125 PHE B O 1
ATOM 1784 N N . LYS B 1 126 ? 15.65048 17.57001 2.22298 1.000 46.63047 126 LYS B N 1
ATOM 1785 C CA . LYS B 1 126 ? 16.33127 17.87994 0.96746 1.000 51.36752 126 LYS B CA 1
ATOM 1786 C C . LYS B 1 126 ? 17.83977 17.93605 1.15867 1.000 55.27420 126 LYS B C 1
ATOM 1787 O O . LYS B 1 126 ? 18.59533 17.39426 0.33782 1.000 50.31603 126 LYS B O 1
ATOM 1793 N N . ASN B 1 127 ? 18.29755 18.57585 2.24152 1.000 52.92008 127 ASN B N 1
ATOM 1794 C CA . ASN B 1 127 ? 19.73337 18.61902 2.49446 1.000 52.49143 127 ASN B CA 1
ATOM 1795 C C . ASN B 1 127 ? 20.26881 17.23194 2.82155 1.000 52.56860 127 ASN B C 1
ATOM 1796 O O . ASN B 1 127 ? 21.37361 16.87254 2.39129 1.000 55.14440 127 ASN B O 1
ATOM 1801 N N . GLY B 1 128 ? 19.49390 16.42715 3.55480 1.000 52.22755 128 GLY B N 1
ATOM 1802 C CA . GLY B 1 128 ? 19.92720 15.07163 3.83758 1.000 49.47143 128 GLY B CA 1
ATOM 1803 C C . GLY B 1 128 ? 20.02901 14.24523 2.57516 1.000 51.34269 128 GLY B C 1
ATOM 1804 O O . GLY B 1 128 ? 20.98927 13.49263 2.39173 1.000 57.31749 128 GLY B O 1
ATOM 1805 N N . MET B 1 129 ? 19.06923 14.40815 1.66781 1.000 50.79038 129 MET B N 1
ATOM 1806 C CA . MET B 1 129 ? 19.14166 13.72889 0.37030 1.000 53.68214 129 MET B CA 1
ATOM 1807 C C . MET B 1 129 ? 20.36556 14.16315 -0.42719 1.000 50.89486 129 MET B C 1
ATOM 1808 O O . MET B 1 129 ? 21.07895 13.32747 -0.99079 1.000 53.81112 129 MET B O 1
ATOM 1813 N N . LEU B 1 130 ? 20.60610 15.46800 -0.52355 1.000 49.78646 130 LEU B N 1
ATOM 1814 C CA . LEU B 1 130 ? 21.75093 15.93769 -1.30120 1.000 53.27706 130 LEU B CA 1
ATOM 1815 C C . LEU B 1 130 ? 23.07101 15.40911 -0.71984 1.000 56.12047 130 LEU B C 1
ATOM 1816 O O . LEU B 1 130 ? 23.91767 14.88813 -1.45755 1.000 53.37681 130 LEU B O 1
ATOM 1821 N N . GLU B 1 131 ? 23.25283 15.50112 0.61203 1.000 55.64163 131 GLU B N 1
ATOM 1822 C CA . GLU B 1 131 ? 24.49259 15.00254 1.21989 1.000 57.83391 131 GLU B CA 1
ATOM 1823 C C . GLU B 1 131 ? 24.61442 13.47800 1.04146 1.000 54.01456 131 GLU B C 1
ATOM 1824 O O . GLU B 1 131 ? 25.68296 12.97051 0.66869 1.000 51.44354 131 GLU B O 1
ATOM 1830 N N . HIS B 1 132 ? 23.49629 12.75059 1.18190 1.000 52.74832 132 HIS B N 1
ATOM 1831 C CA . HIS B 1 132 ? 23.46470 11.30277 0.97001 1.000 54.19849 132 HIS B CA 1
ATOM 1832 C C . HIS B 1 132 ? 23.82225 10.89703 -0.47915 1.000 55.20399 132 HIS B C 1
ATOM 1833 O O . HIS B 1 132 ? 24.60972 9.96116 -0.70524 1.000 51.51751 132 HIS B O 1
ATOM 1840 N N . MET B 1 133 ? 23.23983 11.56868 -1.47275 1.000 50.49912 133 MET B N 1
ATOM 1841 C CA . MET B 1 133 ? 23.59006 11.25930 -2.86197 1.000 59.01088 133 MET B CA 1
ATOM 1842 C C . MET B 1 133 ? 25.02964 11.62758 -3.16851 1.000 56.21384 133 MET B C 1
ATOM 1843 O O . MET B 1 133 ? 25.68874 10.93766 -3.95840 1.000 56.50249 133 MET B O 1
ATOM 1848 N N . GLN B 1 134 ? 25.54502 12.69632 -2.55835 1.000 60.33099 134 GLN B N 1
ATOM 1849 C CA . GLN B 1 134 ? 26.95457 13.00560 -2.76229 1.000 61.04743 134 GLN B CA 1
ATOM 1850 C C . GLN B 1 134 ? 27.82591 11.88586 -2.21826 1.000 61.30257 134 GLN B C 1
ATOM 1851 O O . GLN B 1 134 ? 28.79848 11.46949 -2.85761 1.000 61.47617 134 GLN B O 1
ATOM 1857 N N . LYS B 1 135 ? 27.47611 11.37977 -1.03818 1.000 58.40313 135 LYS B N 1
ATOM 1858 C CA . LYS B 1 135 ? 28.23909 10.29715 -0.42784 1.000 59.86759 135 LYS B CA 1
ATOM 1859 C C . LYS B 1 135 ? 28.22901 9.04795 -1.30989 1.000 57.18938 135 LYS B C 1
ATOM 1860 O O . LYS B 1 135 ? 29.27186 8.40725 -1.51535 1.000 55.23543 135 LYS B O 1
ATOM 1866 N N . GLU B 1 136 ? 27.06160 8.69345 -1.84926 1.000 53.77010 136 GLU B N 1
ATOM 1867 C CA . GLU B 1 136 ? 26.98812 7.53371 -2.73979 1.000 58.50592 136 GLU B CA 1
ATOM 1868 C C . GLU B 1 136 ? 27.80145 7.74105 -4.02154 1.000 56.40262 136 GLU B C 1
ATOM 1869 O O . GLU B 1 136 ? 28.60674 6.87884 -4.40033 1.000 56.99774 136 GLU B O 1
ATOM 1875 N N . ASP B 1 137 ? 27.62241 8.88532 -4.69759 1.000 56.36819 137 ASP B N 1
ATOM 1876 C CA . ASP B 1 137 ? 28.33222 9.11371 -5.95998 1.000 55.59754 137 ASP B CA 1
ATOM 1877 C C . ASP B 1 137 ? 29.84377 9.20321 -5.76633 1.000 58.31754 137 ASP B C 1
ATOM 1878 O O . ASP B 1 137 ? 30.60955 8.70315 -6.59853 1.000 55.57122 137 ASP B O 1
ATOM 1883 N N . ASP B 1 138 ? 30.30552 9.86214 -4.70400 1.000 56.71627 138 ASP B N 1
ATOM 1884 C CA . ASP B 1 138 ? 31.73983 10.12272 -4.63002 1.000 53.90836 138 ASP B CA 1
ATOM 1885 C C . ASP B 1 138 ? 32.50724 9.02854 -3.90689 1.000 58.63487 138 ASP B C 1
ATOM 1886 O O . ASP B 1 138 ? 33.62620 8.70470 -4.31190 1.000 62.38972 138 ASP B O 1
ATOM 1891 N N . VAL B 1 139 ? 31.94788 8.45256 -2.84354 1.000 58.48787 139 VAL B N 1
ATOM 1892 C CA . VAL B 1 139 ? 32.66022 7.50551 -1.99200 1.000 56.22907 139 VAL B CA 1
ATOM 1893 C C . VAL B 1 139 ? 32.08672 6.08930 -2.10821 1.000 61.75044 139 VAL B C 1
ATOM 1894 O O . VAL B 1 139 ? 32.81324 5.15048 -2.43015 1.000 64.08087 139 VAL B O 1
ATOM 1898 N N . ASP B 1 140 ? 30.77436 5.91560 -1.87103 1.000 59.61806 140 ASP B N 1
ATOM 1899 C CA . ASP B 1 140 ? 30.25979 4.57145 -1.58497 1.000 59.17350 140 ASP B CA 1
ATOM 1900 C C . ASP B 1 140 ? 29.89489 3.74164 -2.81848 1.000 60.40968 140 ASP B C 1
ATOM 1901 O O . ASP B 1 140 ? 30.18950 2.53347 -2.85000 1.000 65.19291 140 ASP B O 1
ATOM 1906 N N . PHE B 1 141 ? 29.24605 4.32073 -3.83150 1.000 59.48060 141 PHE B N 1
ATOM 1907 C CA . PHE B 1 141 ? 29.00624 3.53897 -5.04470 1.000 61.78089 141 PHE B CA 1
ATOM 1908 C C . PHE B 1 141 ? 30.30694 3.04872 -5.68537 1.000 64.44716 141 PHE B C 1
ATOM 1909 O O . PHE B 1 141 ? 30.33807 1.88371 -6.13361 1.000 66.39267 141 PHE B O 1
ATOM 1917 N N . PRO B 1 142 ? 31.38691 3.85007 -5.77472 1.000 63.85966 142 PRO B N 1
ATOM 1918 C CA . PRO B 1 142 ? 32.65109 3.29666 -6.29668 1.000 66.22415 142 PRO B CA 1
ATOM 1919 C C . PRO B 1 142 ? 33.13442 2.08781 -5.51656 1.000 68.00379 142 PRO B C 1
ATOM 1920 O O . PRO B 1 142 ? 33.71007 1.15944 -6.10412 1.000 69.05223 142 PRO B O 1
ATOM 1924 N N . LYS B 1 143 ? 32.90216 2.07085 -4.19886 1.000 68.12554 143 LYS B N 1
ATOM 1925 C CA . LYS B 1 143 ? 33.29255 0.91254 -3.40021 1.000 69.24321 143 LYS B CA 1
ATOM 1926 C C . LYS B 1 143 ? 32.44941 -0.30668 -3.74677 1.000 70.57359 143 LYS B C 1
ATOM 1927 O O . LYS B 1 143 ? 32.96320 -1.43386 -3.75075 1.000 70.20713 143 LYS B O 1
ATOM 1933 N N . LEU B 1 144 ? 31.14689 -0.10718 -4.01763 1.000 66.63565 144 LEU B N 1
ATOM 1934 C CA . LEU B 1 144 ? 30.32671 -1.23841 -4.45611 1.000 67.85895 144 LEU B CA 1
ATOM 1935 C C . LEU B 1 144 ? 30.85236 -1.80971 -5.76816 1.000 69.85646 144 LEU B C 1
ATOM 1936 O O . LEU B 1 144 ? 30.90868 -3.03285 -5.94863 1.000 70.81239 144 LEU B O 1
ATOM 1941 N N . ILE B 1 145 ? 31.24915 -0.92974 -6.69133 1.000 67.60130 145 ILE B N 1
ATOM 1942 C CA . ILE B 1 145 ? 31.79260 -1.37370 -7.97530 1.000 72.46977 145 ILE B CA 1
ATOM 1943 C C . ILE B 1 145 ? 33.10228 -2.13597 -7.77578 1.000 78.30203 145 ILE B C 1
ATOM 1944 O O . ILE B 1 145 ? 33.31684 -3.19753 -8.37268 1.000 79.93550 145 ILE B O 1
ATOM 1949 N N . LYS B 1 146 ? 33.99518 -1.60880 -6.93373 1.000 75.75282 146 LYS B N 1
ATOM 1950 C CA . LYS B 1 146 ? 35.25103 -2.30010 -6.63782 1.000 81.21018 146 LYS B CA 1
ATOM 1951 C C . LYS B 1 146 ? 35.01135 -3.67805 -6.02616 1.000 84.50840 146 LYS B C 1
ATOM 1952 O O . LYS B 1 146 ? 35.70200 -4.64324 -6.36747 1.000 88.64564 146 LYS B O 1
ATOM 1958 N N . TYR B 1 147 ? 34.05056 -3.78677 -5.10621 1.000 85.31090 147 TYR B N 1
ATOM 1959 C CA . TYR B 1 147 ? 33.72800 -5.08561 -4.52033 1.000 85.23424 147 TYR B CA 1
ATOM 1960 C C . TYR B 1 147 ? 33.19245 -6.05236 -5.57352 1.000 86.43357 147 TYR B C 1
ATOM 1961 O O . TYR B 1 147 ? 33.54828 -7.23927 -5.55870 1.000 87.37925 147 TYR B O 1
ATOM 1970 N N . GLU B 1 148 ? 32.33507 -5.56731 -6.49668 1.000 83.63183 148 GLU B N 1
ATOM 1971 C CA . GLU B 1 148 ? 31.91152 -6.40197 -7.62788 1.000 83.04576 148 GLU B CA 1
ATOM 1972 C C . GLU B 1 148 ? 33.12373 -6.92278 -8.39425 1.000 88.25813 148 GLU B C 1
ATOM 1973 O O . GLU B 1 148 ? 33.17022 -8.09883 -8.77355 1.000 86.64716 148 GLU B O 1
ATOM 1979 N N . GLN B 1 149 ? 34.13573 -6.07319 -8.58558 1.000 89.41769 149 GLN B N 1
ATOM 1980 C CA . GLN B 1 149 ? 35.30336 -6.37588 -9.40522 1.000 89.24357 149 GLN B CA 1
ATOM 1981 C C . GLN B 1 149 ? 36.41439 -7.10128 -8.64580 1.000 93.35700 149 GLN B C 1
ATOM 1982 O O . GLN B 1 149 ? 37.54869 -7.15123 -9.13605 1.000 94.88539 149 GLN B O 1
ATOM 1988 N N . GLY B 1 150 ? 36.13226 -7.63612 -7.45612 1.000 94.09209 150 GLY B N 1
ATOM 1989 C CA . GLY B 1 150 ? 37.06279 -8.49452 -6.75244 1.000 93.43761 150 GLY B CA 1
ATOM 1990 C C . GLY B 1 150 ? 38.04663 -7.80390 -5.82671 1.000 96.64709 150 GLY B C 1
ATOM 1991 O O . GLY B 1 150 ? 38.61031 -8.47007 -4.95201 1.000 97.97544 150 GLY B O 1
ATOM 1992 N N . GLU B 1 151 ? 38.28746 -6.50264 -5.99767 1.000 95.52247 151 GLU B N 1
ATOM 1993 C CA . GLU B 1 151 ? 39.22904 -5.79020 -5.13959 1.000 95.03657 151 GLU B CA 1
ATOM 1994 C C . GLU B 1 151 ? 38.77543 -5.86011 -3.68132 1.000 93.68072 151 GLU B C 1
ATOM 1995 O O . GLU B 1 151 ? 37.60361 -6.08844 -3.38173 1.000 94.84842 151 GLU B O 1
ATOM 2001 N N . VAL B 1 152 ? 39.71897 -5.67114 -2.76190 1.000 95.12349 152 VAL B N 1
ATOM 2002 C CA . VAL B 1 152 ? 39.40477 -5.80397 -1.34184 1.000 92.76925 152 VAL B CA 1
ATOM 2003 C C . VAL B 1 152 ? 38.67554 -4.54816 -0.87596 1.000 92.61804 152 VAL B C 1
ATOM 2004 O O . VAL B 1 152 ? 39.14281 -3.42266 -1.08063 1.000 90.91833 152 VAL B O 1
ATOM 2008 N N . VAL B 1 153 ? 37.49775 -4.73921 -0.28611 1.000 93.23456 153 VAL B N 1
ATOM 2009 C CA . VAL B 1 153 ? 36.71290 -3.64792 0.27617 1.000 92.02759 153 VAL B CA 1
ATOM 2010 C C . VAL B 1 153 ? 36.20047 -4.11588 1.62977 1.000 92.30962 153 VAL B C 1
ATOM 2011 O O . VAL B 1 153 ? 35.04171 -4.52136 1.76349 1.000 92.48420 153 VAL B O 1
ATOM 2015 N N . ASP B 1 154 ? 37.05020 -4.07942 2.64116 1.000 97.54687 154 ASP B N 1
ATOM 2016 C CA . ASP B 1 154 ? 36.70251 -4.75322 3.88448 1.000 101.77159 154 ASP B CA 1
ATOM 2017 C C . ASP B 1 154 ? 35.70737 -3.97294 4.74245 1.000 99.47599 154 ASP B C 1
ATOM 2018 O O . ASP B 1 154 ? 35.46931 -4.36605 5.88472 1.000 101.71637 154 ASP B O 1
ATOM 2023 N N . ASP B 1 155 ? 35.10888 -2.89800 4.22779 1.000 88.60524 155 ASP B N 1
ATOM 2024 C CA . ASP B 1 155 ? 34.07752 -2.16077 4.95107 1.000 85.26621 155 ASP B CA 1
ATOM 2025 C C . ASP B 1 155 ? 32.72292 -2.19525 4.23572 1.000 80.95101 155 ASP B C 1
ATOM 2026 O O . ASP B 1 155 ? 31.84912 -1.37770 4.54024 1.000 77.08691 155 ASP B O 1
ATOM 2031 N N . ILE B 1 156 ? 32.52157 -3.14863 3.31702 1.000 79.12549 156 ILE B N 1
ATOM 2032 C CA . ILE B 1 156 ? 31.34545 -3.13827 2.44430 1.000 78.65468 156 ILE B CA 1
ATOM 2033 C C . ILE B 1 156 ? 30.05183 -3.17438 3.26002 1.000 76.65802 156 ILE B C 1
ATOM 2034 O O . ILE B 1 156 ? 29.09285 -2.44010 2.97264 1.000 71.91053 156 ILE B O 1
ATOM 2039 N N . ASN B 1 157 ? 30.01119 -4.00868 4.30028 1.000 74.59410 157 ASN B N 1
ATOM 2040 C CA . ASN B 1 157 ? 28.79606 -4.13489 5.09357 1.000 72.85858 157 ASN B CA 1
ATOM 2041 C C . ASN B 1 157 ? 28.51689 -2.86679 5.89199 1.000 71.71625 157 ASN B C 1
ATOM 2042 O O . ASN B 1 157 ? 27.35814 -2.44762 5.99660 1.000 70.22042 157 ASN B O 1
ATOM 2047 N N . THR B 1 158 ? 29.56078 -2.24809 6.46509 1.000 72.05286 158 THR B N 1
ATOM 2048 C CA . THR B 1 158 ? 29.42605 -0.93311 7.09943 1.000 69.25057 158 THR B CA 1
ATOM 2049 C C . THR B 1 158 ? 28.81126 0.08929 6.14426 1.000 68.15124 158 THR B C 1
ATOM 2050 O O . THR B 1 158 ? 27.90423 0.85439 6.51226 1.000 65.27132 158 THR B O 1
ATOM 2054 N N . VAL B 1 159 ? 29.32664 0.12181 4.91344 1.000 67.31301 159 VAL B N 1
ATOM 2055 C CA . VAL B 1 159 ? 28.84219 1.03693 3.88670 1.000 65.98256 159 VAL B CA 1
ATOM 2056 C C . VAL B 1 159 ? 27.35568 0.82176 3.64572 1.000 62.72274 159 VAL B C 1
ATOM 2057 O O . VAL B 1 159 ? 26.54998 1.76171 3.69887 1.000 60.36123 159 VAL B O 1
ATOM 2061 N N . ILE B 1 160 ? 26.97608 -0.42620 3.36962 1.000 62.49093 160 ILE B N 1
ATOM 2062 C CA . ILE B 1 160 ? 25.57994 -0.73427 3.09359 1.000 62.28277 160 ILE B CA 1
ATOM 2063 C C . ILE B 1 160 ? 24.69919 -0.39168 4.29177 1.000 62.73494 160 ILE B C 1
ATOM 2064 O O . ILE B 1 160 ? 23.60214 0.15703 4.12553 1.000 60.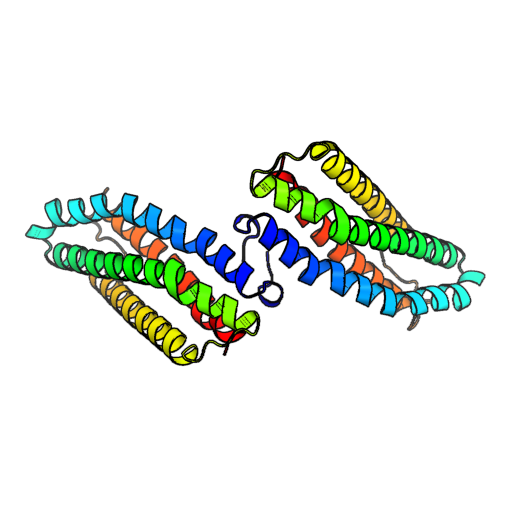39801 160 ILE B O 1
ATOM 2069 N N . ASP B 1 161 ? 25.16956 -0.67511 5.51766 1.000 63.47106 161 ASP B N 1
ATOM 2070 C CA . ASP B 1 161 ? 24.36928 -0.36408 6.70289 1.000 58.06927 161 ASP B CA 1
ATOM 2071 C C . ASP B 1 161 ? 24.14357 1.13377 6.85305 1.000 56.58521 161 ASP B C 1
ATOM 2072 O O . ASP B 1 161 ? 23.02639 1.57036 7.16694 1.000 57.70829 161 ASP B O 1
ATOM 2077 N N . ASP B 1 162 ? 25.17936 1.94702 6.63806 1.000 53.76534 162 ASP B N 1
ATOM 2078 C CA . ASP B 1 162 ? 24.93095 3.37999 6.73983 1.000 54.79993 162 ASP B CA 1
ATOM 2079 C C . ASP B 1 162 ? 24.00728 3.87226 5.63393 1.000 56.19624 162 ASP B C 1
ATOM 2080 O O . ASP B 1 162 ? 23.20141 4.77710 5.87583 1.000 55.23485 162 ASP B O 1
ATOM 2085 N N . LEU B 1 163 ? 24.08678 3.28414 4.42630 1.000 54.94311 163 LEU B N 1
ATOM 2086 C CA . LEU B 1 163 ? 23.18698 3.72348 3.36176 1.000 55.67314 163 LEU B CA 1
ATOM 2087 C C . LEU B 1 163 ? 21.73574 3.36459 3.68676 1.000 52.19033 163 LEU B C 1
ATOM 2088 O O . LEU B 1 163 ? 20.82428 4.19167 3.52301 1.000 50.43426 163 LEU B O 1
ATOM 2093 N N . VAL B 1 164 ? 21.51334 2.14200 4.16713 1.000 51.36920 164 VAL B N 1
ATOM 2094 C CA . VAL B 1 164 ? 20.18570 1.71158 4.60729 1.000 54.12214 164 VAL B CA 1
ATOM 2095 C C . VAL B 1 164 ? 19.64442 2.62199 5.71686 1.000 53.98806 164 VAL B C 1
ATOM 2096 O O . VAL B 1 164 ? 18.47968 3.04475 5.67267 1.000 49.56462 164 VAL B O 1
ATOM 2100 N N . SER B 1 165 ? 20.48042 2.94209 6.72516 1.000 50.81950 165 SER B N 1
ATOM 2101 C CA . SER B 1 165 ? 20.03959 3.82782 7.81007 1.000 50.96036 165 SER B CA 1
ATOM 2102 C C . SER B 1 165 ? 19.66271 5.21196 7.28012 1.000 49.54574 165 SER B C 1
ATOM 2103 O O . SER B 1 165 ? 18.65815 5.80921 7.71914 1.000 46.34325 165 SER B O 1
ATOM 2106 N N . ASP B 1 166 ? 20.43974 5.72712 6.31341 1.000 47.68713 166 ASP B N 1
ATOM 2107 C CA . ASP B 1 166 ? 20.10087 7.00559 5.68470 1.000 50.50097 166 ASP B CA 1
ATOM 2108 C C . ASP B 1 166 ? 18.72928 6.94399 5.01697 1.000 48.73722 166 ASP B C 1
ATOM 2109 O O . ASP B 1 166 ? 17.90556 7.86002 5.17416 1.000 48.69924 166 ASP B O 1
ATOM 2114 N N . HIS B 1 167 ? 18.47582 5.86696 4.25314 1.000 47.61074 167 HIS B N 1
ATOM 2115 C CA . HIS B 1 167 ? 17.17911 5.69626 3.58780 1.000 49.06611 167 HIS B CA 1
ATOM 2116 C C . HIS B 1 167 ? 16.03807 5.61562 4.58910 1.000 48.46436 167 HIS B C 1
ATOM 2117 O O . HIS B 1 167 ? 14.95412 6.15711 4.35446 1.000 45.23851 167 HIS B O 1
ATOM 2124 N N . ILE B 1 168 ? 16.24981 4.91467 5.70315 1.000 48.08142 168 ILE B N 1
ATOM 2125 C CA . ILE B 1 168 ? 15.22803 4.89217 6.73867 1.000 47.28579 168 ILE B CA 1
ATOM 2126 C C . ILE B 1 168 ? 14.92209 6.31262 7.20134 1.000 47.66398 168 ILE B C 1
ATOM 2127 O O . ILE B 1 168 ? 13.75476 6.71658 7.31256 1.000 47.69747 168 ILE B O 1
ATOM 2132 N N . ALA B 1 169 ? 15.96466 7.10118 7.45730 1.000 48.02066 169 ALA B N 1
ATOM 2133 C CA . ALA B 1 169 ? 15.72472 8.43183 8.01938 1.000 49.20398 169 ALA B CA 1
ATOM 2134 C C . ALA B 1 169 ? 14.94914 9.29465 7.03503 1.000 49.92214 169 ALA B C 1
ATOM 2135 O O . ALA B 1 169 ? 13.96962 9.96183 7.40220 1.000 51.33145 169 ALA B O 1
ATOM 2137 N N . THR B 1 170 ? 15.35140 9.24473 5.76197 1.000 48.44579 170 THR B N 1
ATOM 2138 C CA . THR B 1 170 ? 14.62941 9.93402 4.69838 1.000 48.54194 170 THR B CA 1
ATOM 2139 C C . THR B 1 170 ? 13.17083 9.48740 4.62548 1.000 49.21530 170 THR B C 1
ATOM 2140 O O . THR B 1 170 ? 12.25490 10.31522 4.48539 1.000 51.31898 170 THR B O 1
ATOM 2144 N N . GLY B 1 171 ? 12.93334 8.17408 4.68659 1.000 47.41498 171 GLY B N 1
ATOM 2145 C CA . GLY B 1 171 ? 11.56914 7.68430 4.63207 1.000 41.22006 171 GLY B CA 1
ATOM 2146 C C . GLY B 1 171 ? 10.72453 8.26925 5.73917 1.000 53.20897 171 GLY B C 1
ATOM 2147 O O . GLY B 1 171 ? 9.57383 8.66377 5.51006 1.000 53.27274 171 GLY B O 1
ATOM 2148 N N . GLU B 1 172 ? 11.29139 8.35643 6.95879 1.000 52.18555 172 GLU B N 1
ATOM 2149 C CA . GLU B 1 172 ? 10.53252 8.93098 8.07449 1.000 48.66293 172 GLU B CA 1
ATOM 2150 C C . GLU B 1 172 ? 10.32058 10.43954 7.88164 1.000 46.69756 172 GLU B C 1
ATOM 2151 O O . GLU B 1 172 ? 9.25492 10.96923 8.21955 1.000 45.51018 172 GLU B O 1
ATOM 2157 N N . LEU B 1 173 ? 11.28303 11.15061 7.28244 1.000 47.09083 173 LEU B N 1
ATOM 2158 C CA . LEU B 1 173 ? 10.98855 12.55253 6.96178 1.000 50.07634 173 LEU B CA 1
ATOM 2159 C C . LEU B 1 173 ? 9.84289 12.66095 5.96097 1.000 52.68485 173 LEU B C 1
ATOM 2160 O O . LEU B 1 173 ? 9.01436 13.58333 6.04916 1.000 51.10543 173 LEU B O 1
ATOM 2165 N N . LEU B 1 174 ? 9.75908 11.70927 5.02461 1.000 52.35140 174 LEU B N 1
ATOM 2166 C CA . LEU B 1 174 ? 8.65319 11.72171 4.07072 1.000 50.57651 174 LEU B CA 1
ATOM 2167 C C . LEU B 1 174 ? 7.32223 11.44390 4.75918 1.000 51.22897 174 LEU B C 1
ATOM 2168 O O . LEU B 1 174 ? 6.32322 12.10128 4.45491 1.000 48.15389 174 LEU B O 1
ATOM 2173 N N . VAL B 1 175 ? 7.26874 10.46750 5.67941 1.000 52.26943 175 VAL B N 1
ATOM 2174 C CA . VAL B 1 175 ? 5.96904 10.23469 6.30792 1.000 49.28200 175 VAL B CA 1
ATOM 2175 C C . VAL B 1 175 ? 5.56161 11.46686 7.11705 1.000 51.94970 175 VAL B C 1
ATOM 2176 O O . VAL B 1 175 ? 4.38163 11.84733 7.12648 1.000 54.64502 175 VAL B O 1
ATOM 2180 N N . LYS B 1 176 ? 6.52261 12.15859 7.72992 1.000 48.45239 176 LYS B N 1
ATOM 2181 C CA . LYS B 1 176 ? 6.20320 13.41929 8.40816 1.000 53.13329 176 LYS B CA 1
ATOM 2182 C C . LYS B 1 176 ? 5.62308 14.45426 7.43588 1.000 49.88974 176 LYS B C 1
ATOM 2183 O O . LYS B 1 176 ? 4.55996 15.03674 7.69166 1.000 50.37610 176 LYS B O 1
ATOM 2189 N N . MET B 1 177 ? 6.30904 14.70195 6.31810 1.000 50.55764 177 MET B N 1
ATOM 2190 C CA . MET B 1 177 ? 5.78753 15.65472 5.32723 1.000 50.71405 177 MET B CA 1
ATOM 2191 C C . MET B 1 177 ? 4.40973 15.26406 4.83113 1.000 49.70875 177 MET B C 1
ATOM 2192 O O . MET B 1 177 ? 3.58194 16.13823 4.55741 1.000 49.44814 177 MET B O 1
ATOM 2197 N N . SER B 1 178 ? 4.12908 13.96609 4.73236 1.000 49.93660 178 SER B N 1
ATOM 2198 C CA . SER B 1 178 ? 2.79822 13.55111 4.29578 1.000 54.52221 178 SER B CA 1
ATOM 2199 C C . SER B 1 178 ? 1.76627 13.80428 5.38124 1.000 55.03337 178 SER B C 1
ATOM 2200 O O . SER B 1 178 ? 0.64366 14.21603 5.09027 1.000 55.62199 178 SER B O 1
ATOM 2203 N N . GLU B 1 179 ? 2.13055 13.56271 6.64466 1.000 59.77892 179 GLU B N 1
ATOM 2204 C CA . GLU B 1 179 ? 1.20947 13.83025 7.74482 1.000 55.03387 179 GLU B CA 1
ATOM 2205 C C . GLU B 1 179 ? 0.86542 15.31165 7.81547 1.000 51.84461 179 GLU B C 1
ATOM 2206 O O . GLU B 1 179 ? -0.29811 15.67538 7.97220 1.000 52.52843 179 GLU B O 1
ATOM 2212 N N . LEU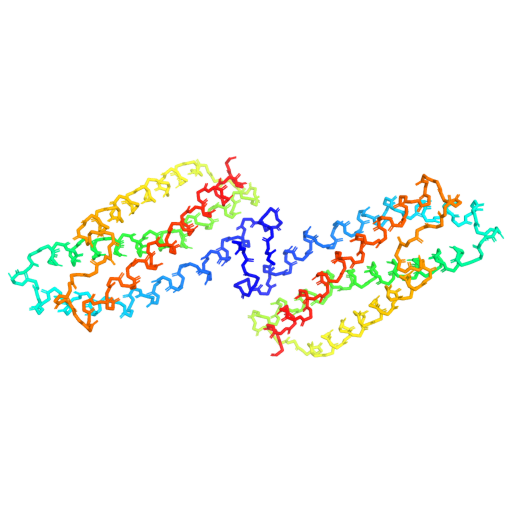 B 1 180 ? 1.86734 16.18237 7.68346 1.000 51.83741 180 LEU B N 1
ATOM 2213 C CA . LEU B 1 180 ? 1.62111 17.62291 7.74537 1.000 52.90634 180 LEU B CA 1
ATOM 2214 C C . LEU B 1 180 ? 0.64672 18.09856 6.67109 1.000 57.29348 180 LEU B C 1
ATOM 2215 O O . LEU B 1 180 ? -0.09256 19.06680 6.88848 1.000 53.68797 180 LEU B O 1
ATOM 2220 N N . THR B 1 181 ? 0.64312 17.45549 5.50214 1.000 56.29456 181 THR B N 1
ATOM 2221 C CA . THR B 1 181 ? -0.16217 17.90841 4.38181 1.000 55.36985 181 THR B CA 1
ATOM 2222 C C . THR B 1 181 ? -1.41697 17.06926 4.17973 1.000 58.78642 181 THR B C 1
ATOM 2223 O O . THR B 1 181 ? -2.09615 17.22961 3.15914 1.000 58.67232 181 THR B O 1
ATOM 2227 N N . SER B 1 182 ? -1.74523 16.18970 5.12720 1.000 56.08841 182 SER B N 1
ATOM 2228 C CA . SER B 1 182 ? -2.87992 15.27738 4.99056 1.000 58.38182 182 SER B CA 1
ATOM 2229 C C . SER B 1 182 ? -2.77339 14.46462 3.70896 1.000 61.79833 182 SER B C 1
ATOM 2230 O O . SER B 1 182 ? -3.73044 14.35483 2.95021 1.000 64.20432 182 SER B O 1
ATOM 2233 N N . SER B 1 183 ? -1.58744 13.90565 3.45767 1.000 56.46533 183 SER B N 1
ATOM 2234 C CA . SER B 1 183 ? -1.30406 13.16107 2.22441 1.000 60.69130 183 SER B CA 1
ATOM 2235 C C . SER B 1 183 ? -1.40626 14.05936 0.99733 1.000 61.69961 183 SER B C 1
ATOM 2236 O O . SER B 1 183 ? -1.92254 13.64813 -0.03754 1.000 63.67863 183 SER B O 1
ATOM 2239 N N . TYR B 1 184 ? -0.92687 15.29605 1.12665 1.000 61.69963 184 TYR B N 1
ATOM 2240 C CA . TYR B 1 184 ? -0.69549 16.18175 -0.01392 1.000 59.06472 184 TYR B CA 1
ATOM 2241 C C . TYR B 1 184 ? -1.97911 16.53181 -0.73829 1.000 60.40746 184 TYR B C 1
ATOM 2242 O O . TYR B 1 184 ? -1.98105 16.69222 -1.96248 1.000 63.97250 184 TYR B O 1
ATOM 2251 N N . GLU B 1 185 ? -3.08791 16.62851 -0.00404 1.000 63.70068 185 GLU B N 1
ATOM 2252 C CA . GLU B 1 185 ? -4.31797 17.14074 -0.58322 1.000 65.11952 185 GLU B CA 1
ATOM 2253 C C . GLU B 1 185 ? -4.55520 18.54782 -0.05577 1.000 61.90254 185 GLU B C 1
ATOM 2254 O O . GLU B 1 185 ? -4.67941 18.74795 1.16275 1.000 57.71312 185 GLU B O 1
ATOM 2260 N N . PRO B 1 186 ? -4.58515 19.54261 -0.94835 1.000 61.19792 186 PRO B N 1
ATOM 2261 C CA . PRO B 1 186 ? -4.67730 20.92772 -0.49532 1.000 59.77535 186 PRO B CA 1
ATOM 2262 C C . PRO B 1 186 ? -6.04234 21.21220 0.09280 1.000 64.07824 186 PRO B C 1
ATOM 2263 O O . PRO B 1 186 ? -7.05639 20.63874 -0.34443 1.000 64.99112 186 PRO B O 1
ATOM 2267 N N . PRO B 1 187 ? -6.13471 22.11857 1.06129 1.000 61.13598 187 PRO B N 1
ATOM 2268 C CA . PRO B 1 187 ? -7.45180 22.62344 1.45293 1.000 60.95775 187 PRO B CA 1
ATOM 2269 C C . PRO B 1 187 ? -8.11736 23.33809 0.28464 1.000 65.80962 187 PRO B C 1
ATOM 2270 O O . PRO B 1 187 ? -7.48446 23.67858 -0.72080 1.000 59.52837 187 PRO B O 1
ATOM 2274 N N . ILE B 1 188 ? -9.43437 23.52274 0.41670 1.000 64.98882 188 ILE B N 1
ATOM 2275 C CA . ILE B 1 188 ? -10.22673 24.10818 -0.65967 1.000 62.71380 188 ILE B CA 1
ATOM 2276 C C . ILE B 1 188 ? -9.72493 25.50938 -0.96807 1.000 62.34047 188 ILE B C 1
ATOM 2277 O O . ILE B 1 188 ? -9.46663 25.86296 -2.13057 1.000 68.87445 188 ILE B O 1
ATOM 2282 N N . GLU B 1 189 ? -9.51062 26.29272 0.08866 1.000 60.03430 189 GLU B N 1
ATOM 2283 C CA . GLU B 1 189 ? -9.00803 27.65821 0.10078 1.000 62.89054 189 GLU B CA 1
ATOM 2284 C C . GLU B 1 189 ? -7.58261 27.79937 -0.42256 1.000 63.14004 189 GLU B C 1
ATOM 2285 O O . GLU B 1 189 ? -7.10752 28.93134 -0.57044 1.000 62.21230 189 GLU B O 1
ATOM 2291 N N . ALA B 1 190 ? -6.87853 26.70382 -0.66575 1.000 62.28883 190 ALA B N 1
ATOM 2292 C CA . ALA B 1 190 ? -5.60068 26.80003 -1.34108 1.000 64.18195 190 ALA B CA 1
ATOM 2293 C C . ALA B 1 190 ? -5.82241 27.02514 -2.83319 1.000 63.39385 190 ALA B C 1
ATOM 2294 O O . ALA B 1 190 ? -6.84282 26.60363 -3.39882 1.000 69.11442 190 ALA B O 1
ATOM 2296 N N . ALA B 1 191 ? -4.85707 27.71387 -3.45697 1.000 65.27827 191 ALA B N 1
ATOM 2297 C CA . ALA B 1 191 ? -4.81577 27.94666 -4.89807 1.000 63.57856 191 ALA B CA 1
ATOM 2298 C C . ALA B 1 191 ? -3.36871 28.17713 -5.32446 1.000 61.08469 191 ALA B C 1
ATOM 2299 O O . ALA B 1 191 ? -2.48574 28.38709 -4.49281 1.000 63.29203 191 ALA B O 1
ATOM 2301 N N . GLY B 1 192 ? -3.12982 28.13657 -6.63829 1.000 62.96833 192 GLY B N 1
ATOM 2302 C CA . GLY B 1 192 ? -1.82581 28.46236 -7.20086 1.000 58.28963 192 GLY B CA 1
ATOM 2303 C C . GLY B 1 192 ? -0.60153 27.78342 -6.60435 1.000 55.84234 192 GLY B C 1
ATOM 2304 O O . GLY B 1 192 ? -0.42880 26.56587 -6.73297 1.000 56.58835 192 GLY B O 1
ATOM 2305 N N . THR B 1 193 ? 0.26620 28.57214 -5.96141 1.000 53.06448 193 THR B N 1
ATOM 2306 C CA . THR B 1 193 ? 1.52068 28.04212 -5.41699 1.000 55.27997 193 THR B CA 1
ATOM 2307 C C . THR B 1 193 ? 1.28248 26.91148 -4.41372 1.000 56.09565 193 THR B C 1
ATOM 2308 O O . THR B 1 193 ? 2.00287 25.90411 -4.41681 1.000 53.15861 193 THR B O 1
ATOM 2312 N N . TRP B 1 194 ? 0.29054 27.06874 -3.53281 1.000 56.80396 194 TRP B N 1
ATOM 2313 C CA . TRP B 1 194 ? 0.00077 26.04363 -2.52876 1.000 53.00068 194 TRP B CA 1
ATOM 2314 C C . TRP B 1 194 ? -0.27932 24.69057 -3.18080 1.000 50.78748 194 TRP B C 1
ATOM 2315 O O . TRP B 1 194 ? 0.32253 23.67539 -2.81257 1.000 52.05069 194 TRP B O 1
ATOM 2326 N N . ARG B 1 195 ? -1.17141 24.66644 -4.17181 1.000 54.02570 195 ARG B N 1
ATOM 2327 C CA . ARG B 1 195 ? -1.50524 23.42568 -4.86521 1.000 56.42971 195 ARG B CA 1
ATOM 2328 C C . ARG B 1 195 ? -0.31814 22.88822 -5.66026 1.000 52.57507 195 ARG B C 1
ATOM 2329 O O . ARG B 1 195 ? -0.09710 21.67006 -5.71647 1.000 51.42314 195 ARG B O 1
ATOM 2337 N N . LEU B 1 196 ? 0.46199 23.77663 -6.27483 1.000 53.86356 196 LEU B N 1
ATOM 2338 C CA . LEU B 1 196 ? 1.67651 23.34674 -6.97275 1.000 56.02024 196 LEU B CA 1
ATOM 2339 C C . LEU B 1 196 ? 2.61827 22.59403 -6.03105 1.000 54.20454 196 LEU B C 1
ATOM 2340 O O . LEU B 1 196 ? 3.12794 21.51766 -6.37064 1.000 52.15326 196 LEU B O 1
ATOM 2345 N N . VAL B 1 197 ? 2.84966 23.13963 -4.83219 1.000 52.17510 197 VAL B N 1
ATOM 2346 C CA . VAL B 1 197 ? 3.80142 22.51253 -3.91911 1.000 53.80606 197 VAL B CA 1
ATOM 2347 C C . VAL B 1 197 ? 3.33790 21.10315 -3.54125 1.000 50.33007 197 VAL B C 1
ATOM 2348 O O . VAL B 1 197 ? 4.12132 20.14407 -3.57908 1.000 50.68655 197 VAL B O 1
ATOM 2352 N N . TYR B 1 198 ? 2.05386 20.94281 -3.22825 1.000 49.61611 198 TYR B N 1
ATOM 2353 C CA . TYR B 1 198 ? 1.54928 19.62576 -2.83719 1.000 53.24532 198 TYR B CA 1
ATOM 2354 C C . TYR B 1 198 ? 1.67273 18.60966 -3.96662 1.000 52.34248 198 TYR B C 1
ATOM 2355 O O . TYR B 1 198 ? 1.97658 17.43603 -3.70907 1.000 49.10236 198 TYR B O 1
ATOM 2364 N N . GLN B 1 199 ? 1.38154 19.02457 -5.21560 1.000 50.74539 199 GLN B N 1
ATOM 2365 C CA . GLN B 1 199 ? 1.50559 18.11705 -6.35763 1.000 53.15493 199 GLN B CA 1
ATOM 2366 C C . GLN B 1 199 ? 2.93731 17.65035 -6.51821 1.000 50.66186 199 GLN B C 1
ATOM 2367 O O . GLN B 1 199 ? 3.19895 16.45496 -6.71836 1.000 53.28380 199 GLN B O 1
ATOM 2373 N N . ARG B 1 200 ? 3.87778 18.60136 -6.47984 1.000 47.92656 200 ARG B N 1
ATOM 2374 C CA . ARG B 1 200 ? 5.27627 18.27978 -6.72023 1.000 47.48323 200 ARG B CA 1
ATOM 2375 C C . ARG B 1 200 ? 5.84572 17.43053 -5.59509 1.000 53.66905 200 ARG B C 1
ATOM 2376 O O . ARG B 1 200 ? 6.61557 16.49516 -5.85243 1.000 51.05549 200 ARG B O 1
ATOM 2384 N N . LEU B 1 201 ? 5.46754 17.73079 -4.33620 1.000 52.65428 201 LEU B N 1
ATOM 2385 C CA . LEU B 1 201 ? 5.92759 16.91304 -3.21627 1.000 50.89326 201 LEU B CA 1
ATOM 2386 C C . LEU B 1 201 ? 5.34434 15.51136 -3.28896 1.000 49.92838 201 LEU B C 1
ATOM 2387 O O . LEU B 1 201 ? 6.03994 14.53126 -3.01111 1.000 48.22145 201 LEU B O 1
ATOM 2392 N N . LYS B 1 202 ? 4.07655 15.38860 -3.68467 1.000 50.50804 202 LYS B N 1
ATOM 2393 C CA . LYS B 1 202 ? 3.49936 14.05421 -3.83784 1.000 54.53515 202 LYS B CA 1
ATOM 2394 C C . LYS B 1 202 ? 4.29408 13.22546 -4.83553 1.000 55.83828 202 LYS B C 1
ATOM 2395 O O . LYS B 1 202 ? 4.60560 12.05596 -4.56877 1.000 56.03002 202 LYS B O 1
ATOM 2401 N N . ALA B 1 203 ? 4.65760 13.82868 -5.98065 1.000 50.06999 203 ALA B N 1
ATOM 2402 C CA . ALA B 1 203 ? 5.35293 13.08559 -7.02114 1.000 53.00418 203 ALA B CA 1
ATOM 2403 C C . ALA B 1 203 ? 6.79850 12.81783 -6.63073 1.000 56.23780 203 ALA B C 1
ATOM 2404 O O . ALA B 1 203 ? 7.38172 11.79969 -7.02792 1.000 58.98458 203 ALA B O 1
ATOM 2406 N N . LEU B 1 204 ? 7.39594 13.72272 -5.86333 1.000 51.65292 204 LEU B N 1
ATOM 2407 C CA . LEU B 1 204 ? 8.76297 13.50635 -5.41500 1.000 53.63937 204 LEU B CA 1
ATOM 2408 C C . LEU B 1 204 ? 8.84055 12.40311 -4.34956 1.000 56.32761 204 LEU B C 1
ATOM 2409 O O . LEU B 1 204 ? 9.84915 11.68583 -4.26535 1.000 56.04101 204 LEU B O 1
ATOM 2414 N N . GLU B 1 205 ? 7.78851 12.23986 -3.54194 1.000 51.42652 205 GLU B N 1
ATOM 2415 C CA . GLU B 1 205 ? 7.73271 11.10581 -2.62577 1.000 53.78144 205 GLU B CA 1
ATOM 2416 C C . GLU B 1 205 ? 7.61653 9.78517 -3.38711 1.000 56.71192 205 GLU B C 1
ATOM 2417 O O . GLU B 1 205 ? 8.31907 8.81652 -3.07145 1.000 57.95792 205 GLU B O 1
ATOM 2423 N N . VAL B 1 206 ? 6.70385 9.72107 -4.37035 1.000 55.99642 206 VAL B N 1
ATOM 2424 C CA . VAL B 1 206 ? 6.60005 8.56939 -5.27453 1.000 54.43631 206 VAL B CA 1
ATOM 2425 C C . VAL B 1 206 ? 7.95604 8.24870 -5.88454 1.000 58.29064 206 VAL B C 1
ATOM 2426 O O . VAL B 1 206 ? 8.42155 7.10253 -5.85417 1.000 61.55569 206 VAL B O 1
ATOM 2430 N N . LEU B 1 207 ? 8.59975 9.26313 -6.46857 1.000 55.53626 207 LEU B N 1
ATOM 2431 C CA . LEU B 1 207 ? 9.90377 9.06699 -7.09406 1.000 55.67905 207 LEU B CA 1
ATOM 2432 C C . LEU B 1 207 ? 10.94061 8.55337 -6.10282 1.000 57.42636 207 LEU B C 1
ATOM 2433 O O . LEU B 1 207 ? 11.72736 7.66077 -6.43454 1.000 58.23687 207 LEU B O 1
ATOM 2438 N N . THR B 1 208 ? 10.96149 9.10754 -4.87847 1.000 58.13841 208 THR B N 1
ATOM 2439 C CA . THR B 1 208 ? 11.96260 8.71094 -3.88743 1.000 52.13811 208 THR B CA 1
ATOM 2440 C C . THR B 1 208 ? 11.75306 7.27897 -3.40819 1.000 53.74118 208 THR B C 1
ATOM 2441 O O . THR B 1 208 ? 12.72543 6.54191 -3.20370 1.000 53.05014 208 THR B O 1
ATOM 2445 N N . HIS B 1 209 ? 10.50257 6.86025 -3.20878 1.000 52.26170 209 HIS B N 1
ATOM 2446 C CA . HIS B 1 209 ? 10.26777 5.47371 -2.81951 1.000 53.25299 209 HIS B CA 1
ATOM 2447 C C . HIS B 1 209 ? 10.78287 4.49331 -3.86891 1.000 56.35172 209 HIS B C 1
ATOM 2448 O O . HIS B 1 209 ? 11.31878 3.43524 -3.51676 1.000 52.47485 209 HIS B O 1
ATOM 2455 N N . GLU B 1 210 ? 10.62472 4.81370 -5.16347 1.000 55.19867 210 GLU B N 1
ATOM 2456 C CA . GLU B 1 210 ? 11.12340 3.91306 -6.20915 1.000 58.24915 210 GLU B CA 1
ATOM 2457 C C . GLU B 1 210 ? 12.63850 3.85333 -6.19410 1.000 53.91159 210 GLU B C 1
ATOM 2458 O O . GLU B 1 210 ? 13.23951 2.77281 -6.21493 1.000 58.14022 210 GLU B O 1
ATOM 2464 N N . HIS B 1 211 ? 13.25890 5.02560 -6.25209 1.000 53.24819 211 HIS B N 1
ATOM 2465 C CA . HIS B 1 211 ? 14.67299 5.23516 -6.00570 1.000 54.73264 211 HIS B CA 1
ATOM 2466 C C . HIS B 1 211 ? 15.23728 4.35297 -4.88863 1.000 56.57628 211 HIS B C 1
ATOM 2467 O O . HIS B 1 211 ? 16.13646 3.52604 -5.11116 1.000 53.80111 211 HIS B O 1
ATOM 2474 N N . VAL B 1 212 ? 14.70816 4.53367 -3.67028 1.000 53.58519 212 VAL B N 1
ATOM 2475 C CA . VAL B 1 212 ? 15.21850 3.83223 -2.49431 1.000 56.09217 212 VAL B CA 1
ATOM 2476 C C . VAL B 1 212 ? 14.96525 2.33993 -2.61592 1.000 56.89899 212 VAL B C 1
ATOM 2477 O O . VAL B 1 212 ? 15.78472 1.52153 -2.17477 1.000 56.75360 212 VAL B O 1
ATOM 2481 N N . HIS B 1 213 ? 13.85067 1.95094 -3.23249 1.000 56.63848 213 HIS B N 1
ATOM 2482 C CA . HIS B 1 213 ? 13.56691 0.52512 -3.35450 1.000 61.36936 213 HIS B CA 1
ATOM 2483 C C . HIS B 1 213 ? 14.51545 -0.14271 -4.34918 1.000 60.27228 213 HIS B C 1
ATOM 2484 O O . HIS B 1 213 ? 14.94189 -1.28495 -4.14330 1.000 62.84459 213 HIS B O 1
ATOM 2491 N N . LEU B 1 214 ? 14.87604 0.56621 -5.41580 1.000 56.08481 214 LEU B N 1
ATOM 2492 C CA . LEU B 1 214 ? 15.81591 0.02154 -6.38880 1.000 59.31990 214 LEU B CA 1
ATOM 2493 C C . LEU B 1 214 ? 17.17299 -0.21144 -5.74687 1.000 58.82911 214 LEU B C 1
ATOM 2494 O O . LEU B 1 214 ? 17.79864 -1.25814 -5.96068 1.000 56.82925 214 LEU B O 1
ATOM 2499 N N . GLU B 1 215 ? 17.63331 0.73755 -4.92507 1.000 56.17439 215 GLU B N 1
ATOM 2500 C CA . GLU B 1 215 ? 18.93444 0.56061 -4.28711 1.000 58.28971 215 GLU B CA 1
ATOM 2501 C C . GLU B 1 215 ? 18.88080 -0.52516 -3.22810 1.000 58.34200 215 GLU B C 1
ATOM 2502 O O . GLU B 1 215 ? 19.72535 -1.42861 -3.21016 1.000 59.16125 215 GLU B O 1
ATOM 2508 N N . ASN B 1 216 ? 17.88617 -0.45343 -2.33976 1.000 59.01408 216 ASN B N 1
ATOM 2509 C CA . ASN B 1 216 ? 17.81375 -1.38428 -1.22047 1.000 61.11418 216 ASN B CA 1
ATOM 2510 C C . ASN B 1 216 ? 17.65942 -2.82149 -1.69848 1.000 64.31532 216 ASN B C 1
ATOM 2511 O O . ASN B 1 216 ? 18.32278 -3.72855 -1.18211 1.000 67.04034 216 ASN B O 1
ATOM 2516 N N . HIS B 1 217 ? 16.76805 -3.06131 -2.66361 1.000 65.71245 217 HIS B N 1
ATOM 2517 C CA . HIS B 1 217 ? 16.35488 -4.42958 -2.94283 1.000 66.82992 217 HIS B CA 1
ATOM 2518 C C . HIS B 1 217 ? 16.91728 -4.99640 -4.23565 1.000 65.27809 217 HIS B C 1
ATOM 2519 O O . HIS B 1 217 ? 16.89367 -6.21858 -4.40804 1.000 66.39297 217 HIS B O 1
ATOM 2526 N N . VAL B 1 218 ? 17.45867 -4.16423 -5.12401 1.000 63.55469 218 VAL B N 1
ATOM 2527 C CA . VAL B 1 218 ? 18.17818 -4.63937 -6.30460 1.000 61.68621 218 VAL B CA 1
ATOM 2528 C C . VAL B 1 218 ? 19.68456 -4.40987 -6.16193 1.000 61.35528 218 VAL B C 1
ATOM 2529 O O . VAL B 1 218 ? 20.46635 -5.36608 -6.13387 1.000 63.11189 218 VAL B O 1
ATOM 2533 N N . LEU B 1 219 ? 20.10805 -3.14868 -6.02324 1.000 57.66718 219 LEU B N 1
ATOM 2534 C CA . LEU B 1 219 ? 21.53677 -2.84661 -6.07132 1.000 59.81336 219 LEU B CA 1
ATOM 2535 C C . LEU B 1 219 ? 22.29155 -3.46121 -4.89225 1.000 65.19183 219 LEU B C 1
ATOM 2536 O O . LEU B 1 219 ? 23.32557 -4.11062 -5.08556 1.000 66.16197 219 LEU B O 1
ATOM 2541 N N . PHE B 1 220 ? 21.79932 -3.26865 -3.66020 1.000 60.50788 220 PHE B N 1
ATOM 2542 C CA . PHE B 1 220 ? 22.54519 -3.75634 -2.49964 1.000 65.97809 220 PHE B CA 1
ATOM 2543 C C . PHE B 1 220 ? 22.53472 -5.27692 -2.40119 1.000 69.29744 220 PHE B C 1
ATOM 2544 O O . PHE B 1 220 ? 23.39250 -5.84610 -1.72182 1.000 72.40384 220 PHE B O 1
ATOM 2552 N N . LYS B 1 221 ? 21.58978 -5.94853 -3.05748 1.000 68.04622 221 LYS B N 1
ATOM 2553 C CA . LYS B 1 221 ? 21.56597 -7.40766 -3.03391 1.000 71.02217 221 LYS B CA 1
ATOM 2554 C C . LYS B 1 221 ? 22.49488 -8.03669 -4.07460 1.000 70.98828 221 LYS B C 1
ATOM 2555 O O . LYS B 1 221 ? 22.78227 -9.23711 -3.97971 1.000 71.91387 221 LYS B O 1
ATOM 2561 N N . LYS B 1 222 ? 22.96073 -7.26015 -5.06432 1.000 67.84331 222 LYS B N 1
ATOM 2562 C CA . LYS B 1 222 ? 24.02051 -7.73099 -5.95140 1.000 71.26947 222 LYS B CA 1
ATOM 2563 C C . LYS B 1 222 ? 25.35688 -7.90150 -5.23121 1.000 73.98884 222 LYS B C 1
ATOM 2564 O O . LYS B 1 222 ? 26.19882 -8.67581 -5.70514 1.000 75.26961 222 LYS B O 1
ATOM 2570 N N . VAL B 1 223 ? 25.57319 -7.21318 -4.10248 1.000 73.58461 223 VAL B N 1
ATOM 2571 C CA . VAL B 1 223 ? 26.86259 -7.22846 -3.41987 1.000 77.45206 223 VAL B CA 1
ATOM 2572 C C . VAL B 1 223 ? 26.75636 -7.71221 -1.97587 1.000 84.41196 223 VAL B C 1
ATOM 2573 O O . VAL B 1 223 ? 27.73078 -7.62551 -1.22761 1.000 86.82103 223 VAL B O 1
ATOM 2577 N N . SER B 1 224 ? 25.59597 -8.20943 -1.55957 1.000 87.07491 224 SER B N 1
ATOM 2578 C CA . SER B 1 224 ? 25.46535 -8.78792 -0.22378 1.000 90.11008 224 SER B CA 1
ATOM 2579 C C . SER B 1 224 ? 24.43368 -9.90848 -0.24916 1.000 89.56918 224 SER B C 1
ATOM 2580 O O . SER B 1 224 ? 24.67216 -10.95012 -0.87284 1.000 93.17354 224 SER B O 1
#

Radius of gyration: 26.6 Å; Cα contacts (8 Å, |Δi|>4): 249; chains: 2; bounding box: 50×71×59 Å

InterPro domains:
  IPR012312 Hemerythrin-like [PF01814] (84-222)
  IPR019903 Repair of iron centres family [PF04405] (5-59)
  IPR019903 Repair of iron centres family [PTHR36438] (3-223)
  IPR019903 Repair of iron centres family [TIGR03652] (8-223)
  IPR023551 Iron-sulfur cluster repair protein ScdA [MF_01156] (1-224)
  IPR038062 ScdA-like, N-terminal domain superfamily [G3DSA:1.10.3910.10] (1-64)
  IPR038062 ScdA-like, N-terminal domain superfamily [SSF140683] (1-61)

Secondary structure (DSSP, 8-state):
-B-GGGS-HHHHHHHHIIIIIHHHHHHHHHHHHHHHHHHHHHTTT-HHHHHHHHHHHHHHHHHHHHHHHIIIIIHHHHHHHHTT---TTHHHHHHHHHHHHHHHHHHHHHHHHHTTTT---TT--THHHHHHHHHHHHHHHHHHHHHHIIIIITTTT-/-B-GGGS-HHHHHHHHIIIIIHHHHHHHHHHHHHHHHHHHHHTTT-HHHHHHHHHHHHHHHHHHHHHH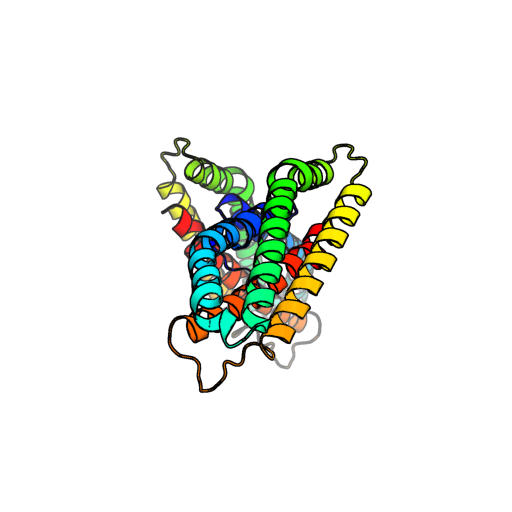HIIIIIHHHHHHHHTT---TTHHHHHHHHHHHHHHHHHHHHHHHHHTTTT---TT--THHHHHHHHHHHHHHHHHHHHHHIIIIIHHH--

Sequence (316 aa):
SLNPKFLNVSSLIQYIQSAYHEPLREEFKNLTP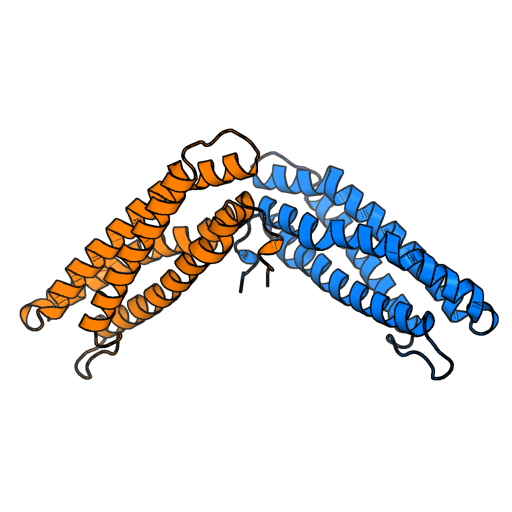YVTKLSKVHGPNHPYLVELKETYDTFKNGMLEHMQKEDDVDFPKLIKYEQGEVVDDINTVIDDLVSDHIATGELLVKMSELTSSYEPPIEAAGTWRLVYQRLKALEVLTHEHVHLENHVLFKKVSSLNPKFLNVSSLIQYIQSAYHEPLREEFKNLTPYVTKLSKVHGPNHPYLVELKETYDTFKNGMLEHMQKEDDVDFPKLIKYEQGEVVDDINTVIDDLVSDHIATGELLVKMSELTSSYEPPIEAAGTWRLVYQRLKALEVLTHEHVHLENHVLFKKVS

Nearest PDB structures (foldseek):
  7bhc-assembly2_B  TM=9.016E-01  e=4.514E-06  Escherichia coli K-12
  7bhb-assembly1_A  TM=8.980E-01  e=7.225E-06  Escherichia coli K-12
  5fny-assembly2_B  TM=9.043E-01  e=9.140E-06  Escherichia coli K-12
  7oyi-assembly2_B  TM=9.018E-01  e=1.156E-05  Escherichia coli K-12
  5fnp-assembly2_B  TM=8.932E-01  e=1.052E-05  Escherichia coli K-12

Organism: Staphylococcus aureus (strain NCTC 8325 / PS 47) (NCBI:txid93061)

GO terms:
  GO:0006979 response to oxidative stress (P, IDA)
  GO:0030091 protein repair (P, IMP)
  GO:0006979 response to oxidative stress (P, IMP)